Protein AF-A0A7X9BJH0-F1 (afdb_monomer_lite)

pLDDT: mean 86.71, std 14.31, range [43.88, 98.5]

Foldseek 3Di:
DVQLQLQQVLCVQPVDGDDPVQLQDDPDDDPPPDPCVVCCVPPVQCRQVSNQLSSQQVLLCSVVVHHDDSVGSPFWDFDQPDQADADPVRDGHRGQQDPSFGHALVCPVVVLVVCQVPPPQKKKKKFKWDQDDPDPPDTDPPTGRDAMKIWDWYQDPVRDIAIWIAGPNDTDGSVVVSVVRVGMHITMTIHGHDPGGGGDDDD

Sequence (203 aa):
YVKWVVDGLVYPQIASYLKIQALKKATVDTSPRSRVETLSSRETIYAALDWTRNLATAYASVQLGRDLDFFTSGTEVNHSFFSLSFDSHGKVRDSAYVKNSGYSSHILKPLLYMLALTEPERMYIAAIKDFRSDTEEGKLDIGRFRDALVFLPYFDAKREFQCPVFYAGKEISLDELIANSENDFFSLVRIKTELRFYPLKKE

Radius of gyration: 17.18 Å; chains: 1; bounding box: 46×44×52 Å

Secondary structure (DSSP, 8-state):
-HHHHHHHHHHHHHSS---GGGGG-------TT-HHHHHHHHH-TTHHHHHHHHHHHHHHHHHHTS---HHHH--B----S---EE-TTSPEES-S-BTTTBEEGGGHHHHHHHHHHHSTTEEEEEEEEE----SSS---TT-EEEEEEEE--EE-TT--EE--EEETTEEE-HHHHHHH-TT-EEEEEEEE--S---PPPP-

Structure (mmCIF, N/CA/C/O backbone):
data_AF-A0A7X9BJH0-F1
#
_entry.id   AF-A0A7X9BJH0-F1
#
loop_
_atom_site.group_PDB
_atom_site.id
_atom_site.type_symbol
_atom_site.label_atom_id
_atom_site.label_alt_id
_atom_site.label_comp_id
_atom_site.label_asym_id
_atom_site.label_entity_id
_atom_site.label_seq_id
_atom_site.pdbx_PDB_ins_code
_atom_site.Cartn_x
_atom_site.Cartn_y
_atom_site.Cartn_z
_atom_site.occupancy
_atom_site.B_iso_or_equiv
_atom_site.auth_seq_id
_atom_site.auth_comp_id
_atom_site.auth_asym_id
_atom_site.auth_atom_id
_atom_site.pdbx_PDB_model_num
ATOM 1 N N . TYR A 1 1 ? 7.251 2.757 10.137 1.00 91.81 1 TYR A N 1
ATOM 2 C CA . TYR A 1 1 ? 6.060 3.510 10.589 1.00 91.81 1 TYR A CA 1
ATOM 3 C C . TYR A 1 1 ? 4.762 3.001 9.942 1.00 91.81 1 TYR A C 1
ATOM 5 O O . TYR A 1 1 ? 3.742 3.049 10.603 1.00 91.81 1 TYR A O 1
ATOM 13 N N . VAL A 1 2 ? 4.756 2.447 8.719 1.00 95.75 2 VAL A N 1
ATOM 14 C CA . VAL A 1 2 ? 3.516 1.915 8.096 1.00 95.75 2 VAL A CA 1
ATOM 15 C C . VAL A 1 2 ? 2.756 0.898 8.965 1.00 95.75 2 VAL A C 1
ATOM 17 O O . VAL A 1 2 ? 1.534 0.939 9.025 1.00 95.75 2 VAL A O 1
ATOM 20 N N . LYS A 1 3 ? 3.463 0.059 9.739 1.00 95.88 3 LYS A N 1
ATOM 21 C CA . LYS A 1 3 ? 2.835 -0.829 10.734 1.00 95.88 3 LYS A CA 1
ATOM 22 C C . LYS A 1 3 ? 2.058 -0.058 11.799 1.00 95.88 3 LYS A C 1
ATOM 24 O O . LYS A 1 3 ? 0.979 -0.491 12.154 1.00 95.88 3 LYS A O 1
ATOM 29 N N . TRP A 1 4 ? 2.580 1.071 12.277 1.00 95.56 4 TRP A N 1
ATOM 30 C CA . TRP A 1 4 ? 1.907 1.920 13.267 1.00 95.56 4 TRP A CA 1
ATOM 31 C C . TRP A 1 4 ? 0.581 2.472 12.727 1.00 95.56 4 TRP A C 1
ATOM 33 O O . TRP A 1 4 ? -0.402 2.514 13.458 1.00 95.56 4 TRP A O 1
ATOM 43 N N . VAL A 1 5 ? 0.533 2.808 11.431 1.00 96.12 5 VAL A N 1
ATOM 44 C CA . VAL A 1 5 ? -0.711 3.206 10.754 1.00 96.12 5 VAL A CA 1
ATOM 45 C C . VAL A 1 5 ? -1.700 2.036 10.720 1.00 96.12 5 VAL A C 1
ATOM 47 O O . VAL A 1 5 ? -2.838 2.169 11.151 1.00 96.12 5 VAL A O 1
ATOM 50 N N . VAL A 1 6 ? -1.275 0.852 10.277 1.00 97.06 6 VAL A N 1
ATOM 51 C CA . VAL A 1 6 ? -2.185 -0.307 10.202 1.00 97.06 6 VAL A CA 1
ATOM 52 C C . VAL A 1 6 ? -2.643 -0.765 11.588 1.00 97.06 6 VAL A C 1
ATOM 54 O O . VAL A 1 6 ? -3.826 -1.012 11.792 1.00 97.06 6 VAL A O 1
ATOM 57 N N . ASP A 1 7 ? -1.740 -0.809 12.563 1.00 96.69 7 ASP A N 1
ATOM 58 C CA . ASP A 1 7 ? -2.048 -1.112 13.962 1.00 96.69 7 ASP A CA 1
ATOM 59 C C . ASP A 1 7 ? -3.093 -0.154 14.536 1.00 96.69 7 ASP A C 1
ATOM 61 O O . ASP A 1 7 ? -3.981 -0.593 15.261 1.00 96.69 7 ASP A O 1
ATOM 65 N N . GLY A 1 8 ? -3.029 1.135 14.186 1.00 96.25 8 GLY A N 1
ATOM 66 C CA . GLY A 1 8 ? -4.032 2.105 14.611 1.00 96.25 8 GLY A CA 1
ATOM 67 C C . GLY A 1 8 ? -5.429 1.818 14.068 1.00 96.25 8 GLY A C 1
ATOM 68 O O . GLY A 1 8 ? -6.405 2.132 14.743 1.00 96.25 8 GLY A O 1
ATOM 69 N N . LEU A 1 9 ? -5.543 1.172 12.906 1.00 96.56 9 LEU A N 1
ATOM 70 C CA . LEU A 1 9 ? -6.823 0.722 12.348 1.00 96.56 9 LEU A CA 1
ATOM 71 C C . LEU A 1 9 ? -7.257 -0.650 12.891 1.00 96.56 9 LEU A C 1
ATOM 73 O O . LEU A 1 9 ? -8.451 -0.931 12.973 1.00 96.56 9 LEU A O 1
ATOM 77 N N . VAL A 1 10 ? -6.305 -1.512 13.257 1.00 96.56 10 VAL A N 1
ATOM 78 C CA . VAL A 1 10 ? -6.559 -2.869 13.774 1.00 96.56 10 VAL A CA 1
ATOM 79 C C . VAL A 1 10 ? -6.959 -2.852 15.249 1.00 96.56 10 VAL A C 1
ATOM 81 O O . VAL A 1 10 ? -7.910 -3.528 15.640 1.00 96.56 10 VAL A O 1
ATOM 84 N N . TYR A 1 11 ? -6.272 -2.066 16.077 1.00 96.38 11 TYR A N 1
ATOM 85 C CA . TYR A 1 11 ? -6.497 -2.037 17.522 1.00 96.38 11 TYR A CA 1
ATOM 86 C C . TYR A 1 11 ? -7.957 -1.753 17.924 1.00 96.38 11 TYR A C 1
ATOM 88 O O . TYR A 1 11 ? -8.476 -2.480 18.771 1.00 96.38 11 TYR A O 1
ATOM 96 N N . PRO A 1 12 ? -8.680 -0.791 17.311 1.00 94.75 12 PRO A N 1
ATOM 97 C CA . PRO A 1 12 ? -10.095 -0.565 17.608 1.00 94.75 12 PRO A CA 1
ATOM 98 C C . PRO A 1 12 ? -11.010 -1.771 17.342 1.00 94.75 12 PRO A C 1
ATOM 100 O O . PRO A 1 12 ? -12.126 -1.792 17.855 1.00 94.75 12 PRO A O 1
ATOM 103 N N . GLN A 1 13 ? -10.576 -2.732 16.520 1.00 93.38 13 GLN A N 1
ATOM 104 C CA . GLN A 1 13 ? -11.374 -3.892 16.117 1.00 93.38 13 GLN A CA 1
ATOM 105 C C . GLN A 1 13 ? -11.139 -5.099 17.029 1.00 93.38 13 GLN A C 1
ATOM 107 O O . GLN A 1 13 ? -12.085 -5.810 17.353 1.00 93.38 13 GLN A O 1
ATOM 112 N N . ILE A 1 14 ? -9.889 -5.328 17.453 1.00 94.56 14 ILE A N 1
ATOM 113 C CA . ILE A 1 14 ? -9.501 -6.552 18.181 1.00 94.56 14 ILE A CA 1
ATOM 114 C C . ILE A 1 14 ? -8.760 -6.305 19.503 1.00 94.56 14 ILE A C 1
ATOM 116 O O . ILE A 1 14 ? -8.293 -7.258 20.120 1.00 94.56 14 ILE A O 1
ATOM 120 N N . ALA A 1 15 ? -8.610 -5.045 19.929 1.00 94.19 15 ALA A N 1
ATOM 121 C CA . ALA A 1 15 ? -7.887 -4.641 21.143 1.00 94.19 15 ALA A CA 1
ATOM 122 C C . ALA A 1 15 ? -6.455 -5.210 21.242 1.00 94.19 15 ALA A C 1
ATOM 124 O O . ALA A 1 15 ? -5.942 -5.497 22.323 1.00 94.19 15 ALA A O 1
ATOM 125 N N . SER A 1 16 ? -5.805 -5.401 20.094 1.00 93.50 16 SER A N 1
ATOM 126 C CA . SER A 1 16 ? -4.461 -5.962 19.981 1.00 93.50 16 SER A CA 1
ATOM 127 C C . SER A 1 16 ? -3.749 -5.407 18.750 1.00 93.50 16 SER A C 1
ATOM 129 O O . SER A 1 16 ? -4.375 -4.820 17.867 1.00 93.50 16 SER A O 1
ATOM 131 N N . TYR A 1 17 ? -2.434 -5.596 18.692 1.00 94.56 17 TYR A N 1
ATOM 132 C CA . TYR A 1 17 ? -1.581 -5.140 17.596 1.00 94.56 17 TYR A CA 1
ATOM 133 C C . TYR A 1 17 ? -1.059 -6.318 16.779 1.00 94.56 17 TYR A C 1
ATOM 135 O O . TYR A 1 17 ? -0.912 -7.437 17.279 1.00 94.56 17 TYR A O 1
ATOM 143 N N . LEU A 1 18 ? -0.701 -6.061 15.523 1.00 94.44 18 LEU A N 1
ATOM 144 C CA . LEU A 1 18 ? -0.171 -7.099 14.648 1.00 94.44 18 LEU A CA 1
ATOM 145 C C . LEU A 1 18 ? 1.195 -7.591 15.146 1.00 94.44 18 LEU A C 1
ATOM 147 O O . LEU A 1 18 ? 2.089 -6.801 15.473 1.00 94.44 18 LEU A O 1
ATOM 151 N N . LYS A 1 19 ? 1.387 -8.914 15.167 1.00 93.25 19 LYS A N 1
ATOM 152 C CA . LYS A 1 19 ? 2.655 -9.539 15.566 1.00 93.25 19 LYS A CA 1
ATOM 153 C C . LYS A 1 19 ? 3.704 -9.346 14.472 1.00 93.25 19 LYS A C 1
ATOM 155 O O . LYS A 1 19 ? 3.512 -9.790 13.346 1.00 93.25 19 LYS A O 1
ATOM 160 N N . ILE A 1 20 ? 4.856 -8.766 14.822 1.00 92.50 20 ILE A N 1
ATOM 161 C CA . ILE A 1 20 ? 5.943 -8.475 13.866 1.00 92.50 20 ILE A CA 1
ATOM 162 C C . ILE A 1 20 ? 6.401 -9.729 13.112 1.00 92.50 20 ILE A C 1
ATOM 164 O O . ILE A 1 20 ? 6.644 -9.654 11.913 1.00 92.50 20 ILE A O 1
ATOM 168 N N . GLN A 1 21 ? 6.501 -10.878 13.787 1.00 90.12 21 GLN A N 1
ATOM 169 C CA . GLN A 1 21 ? 7.000 -12.099 13.146 1.00 90.12 21 GLN A CA 1
ATOM 170 C C . GLN A 1 21 ? 6.078 -12.609 12.035 1.00 90.12 21 GLN A C 1
ATOM 172 O O . GLN A 1 21 ? 6.569 -13.092 11.022 1.00 90.12 21 GLN A O 1
ATOM 1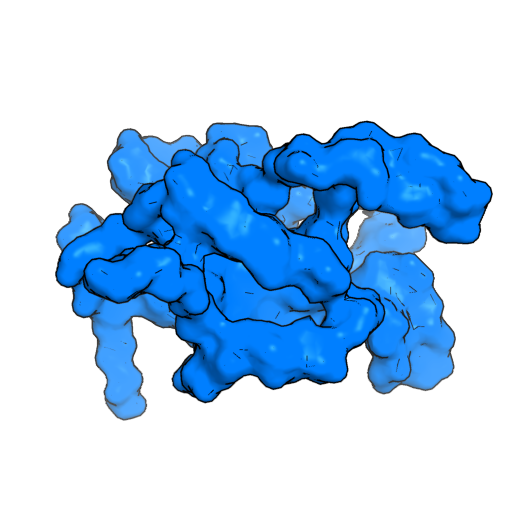77 N N . ALA A 1 22 ? 4.761 -12.431 12.174 1.00 88.06 22 ALA A N 1
ATOM 178 C CA . ALA A 1 22 ? 3.811 -12.808 11.129 1.00 88.06 22 ALA A CA 1
ATOM 179 C C . ALA A 1 22 ? 3.957 -11.937 9.866 1.00 88.06 22 ALA A C 1
ATOM 181 O O . ALA A 1 22 ? 3.662 -12.389 8.766 1.00 88.06 22 ALA A O 1
ATOM 182 N N . LEU A 1 23 ? 4.458 -10.704 10.010 1.00 92.06 23 LEU A N 1
ATOM 183 C CA . LEU A 1 23 ? 4.607 -9.743 8.913 1.00 92.06 23 LEU A CA 1
ATOM 184 C C . LEU A 1 23 ? 5.872 -9.950 8.067 1.00 92.06 23 LEU A C 1
ATOM 186 O O . LEU A 1 23 ? 6.030 -9.292 7.041 1.00 92.06 23 LEU A O 1
ATOM 190 N N . LYS A 1 24 ? 6.775 -10.845 8.482 1.00 90.56 24 LYS A N 1
ATOM 191 C CA . LYS A 1 24 ? 8.035 -11.146 7.779 1.00 90.56 24 LYS A CA 1
ATOM 192 C C . LYS A 1 24 ? 7.933 -12.335 6.815 1.00 90.56 24 LYS A C 1
ATOM 194 O O . LYS A 1 24 ? 8.951 -12.778 6.293 1.00 90.56 24 LYS A O 1
ATOM 199 N N . LYS A 1 25 ? 6.734 -12.890 6.612 1.00 90.69 25 LYS A N 1
ATOM 200 C CA . LYS A 1 25 ? 6.516 -14.031 5.715 1.00 90.69 25 LYS A CA 1
ATOM 201 C C . LYS A 1 25 ? 6.799 -13.621 4.264 1.00 90.69 25 LYS A C 1
ATOM 203 O O . LYS A 1 25 ? 6.302 -12.592 3.819 1.00 90.69 25 LYS A O 1
ATOM 208 N N . ALA A 1 26 ? 7.553 -14.430 3.527 1.00 90.75 26 ALA A N 1
ATOM 209 C CA . ALA A 1 26 ? 7.797 -14.179 2.110 1.00 90.75 26 ALA A CA 1
ATOM 210 C C . ALA A 1 26 ? 6.493 -14.267 1.296 1.00 90.75 26 ALA A C 1
ATOM 212 O O . ALA A 1 26 ? 5.675 -15.163 1.511 1.00 90.75 26 ALA A O 1
ATOM 213 N N . THR A 1 27 ? 6.317 -13.342 0.354 1.00 90.44 27 THR A N 1
ATOM 214 C CA . THR A 1 27 ? 5.138 -13.235 -0.529 1.00 90.44 27 THR A CA 1
ATOM 215 C C . THR A 1 27 ? 5.497 -13.339 -2.011 1.00 90.44 27 THR A C 1
ATOM 217 O O . THR A 1 27 ? 4.638 -13.222 -2.886 1.00 90.44 27 THR A O 1
ATOM 220 N N . VAL A 1 28 ? 6.779 -13.540 -2.307 1.00 86.38 28 VAL A N 1
ATOM 221 C CA . VAL A 1 28 ? 7.290 -13.773 -3.653 1.00 86.38 28 VAL A CA 1
ATOM 222 C C . VAL A 1 28 ? 7.699 -15.231 -3.752 1.00 86.38 28 VAL A C 1
ATOM 224 O O . VAL A 1 28 ? 8.565 -15.686 -3.011 1.00 86.38 28 VAL A O 1
ATOM 227 N N . ASP A 1 29 ? 7.080 -15.948 -4.684 1.00 76.31 29 ASP A N 1
ATOM 228 C CA . ASP A 1 29 ? 7.556 -17.267 -5.080 1.00 76.31 29 ASP A CA 1
ATOM 229 C C . ASP A 1 29 ? 8.749 -17.092 -6.029 1.00 76.31 29 ASP A C 1
ATOM 231 O O . ASP A 1 29 ? 8.620 -16.512 -7.114 1.00 76.31 29 ASP A O 1
ATOM 235 N N . THR A 1 30 ? 9.930 -17.514 -5.584 1.00 68.69 30 THR A N 1
ATOM 236 C CA . THR A 1 30 ? 11.160 -17.497 -6.378 1.00 68.69 30 THR A CA 1
ATOM 237 C C . THR A 1 30 ? 11.489 -18.912 -6.805 1.00 68.69 30 THR A C 1
ATOM 239 O O . THR A 1 30 ? 11.576 -19.800 -5.960 1.00 68.69 30 THR A O 1
ATOM 242 N N . SER A 1 31 ? 11.751 -19.121 -8.096 1.00 68.31 31 SER A N 1
ATOM 243 C CA . SER A 1 31 ? 12.164 -20.436 -8.583 1.00 68.31 31 SER A CA 1
ATOM 244 C C . SER A 1 31 ? 13.383 -20.949 -7.801 1.00 68.31 31 SER A C 1
ATOM 246 O O . SER A 1 31 ? 14.371 -20.203 -7.693 1.00 68.31 31 SER A O 1
ATOM 248 N N . PRO A 1 32 ? 13.351 -22.205 -7.311 1.00 59.12 32 PRO A N 1
ATOM 249 C CA . PRO A 1 32 ? 14.469 -22.800 -6.594 1.00 59.12 32 PRO A CA 1
ATOM 250 C C . PRO A 1 32 ? 15.751 -22.755 -7.434 1.00 59.12 32 PRO A C 1
ATOM 252 O O . PRO A 1 32 ? 15.737 -23.084 -8.621 1.00 59.12 32 PRO A O 1
ATOM 255 N N . ARG A 1 33 ? 16.869 -22.387 -6.807 1.00 60.44 33 ARG A N 1
ATOM 256 C CA . ARG A 1 33 ? 18.220 -22.214 -7.371 1.00 60.44 33 ARG A CA 1
ATOM 257 C C . ARG A 1 33 ? 18.380 -21.053 -8.353 1.00 60.44 33 ARG A C 1
ATOM 259 O O . ARG A 1 33 ? 19.370 -21.000 -9.082 1.00 60.44 33 ARG A O 1
ATOM 266 N N . SER A 1 34 ? 17.441 -20.112 -8.392 1.00 62.56 34 SER A N 1
ATOM 267 C CA . SER A 1 34 ? 17.608 -18.902 -9.201 1.00 62.56 34 SER A CA 1
ATOM 268 C C . SER A 1 34 ? 18.622 -17.935 -8.572 1.00 62.56 34 SER A C 1
ATOM 270 O O . SER A 1 34 ? 18.775 -17.859 -7.350 1.00 62.56 34 SER A O 1
ATOM 272 N N . ARG A 1 35 ? 19.294 -17.127 -9.409 1.00 59.97 35 ARG A N 1
ATOM 273 C CA . ARG A 1 35 ? 20.146 -16.014 -8.939 1.00 59.97 35 ARG A CA 1
ATOM 274 C C . ARG A 1 35 ? 19.359 -15.065 -8.023 1.00 59.97 35 ARG A C 1
ATOM 276 O O . ARG A 1 35 ? 19.908 -14.553 -7.055 1.00 59.97 35 ARG A O 1
ATOM 283 N N . VAL A 1 36 ? 18.065 -14.897 -8.306 1.00 62.97 36 VAL A N 1
ATOM 284 C CA . VAL A 1 36 ? 17.127 -14.094 -7.513 1.00 62.97 36 VAL A CA 1
ATOM 285 C C . VAL A 1 36 ? 16.946 -14.663 -6.106 1.00 62.97 36 VAL A C 1
ATOM 287 O O . VAL A 1 36 ? 17.051 -13.894 -5.165 1.00 62.97 36 VAL 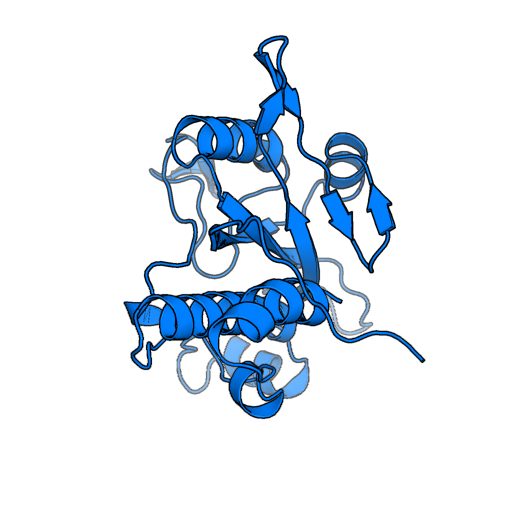A O 1
ATOM 290 N N . GLU A 1 37 ? 16.752 -15.975 -5.936 1.00 67.25 37 GLU A N 1
ATOM 291 C CA . GLU A 1 37 ? 16.615 -16.611 -4.610 1.00 67.25 37 GLU A CA 1
ATOM 292 C C . GLU A 1 37 ? 17.890 -16.461 -3.756 1.00 67.25 37 GLU A C 1
ATOM 294 O O . GLU A 1 37 ? 17.852 -16.164 -2.556 1.00 67.25 37 GLU A O 1
ATOM 299 N N . THR A 1 38 ? 19.054 -16.634 -4.388 1.00 61.09 38 THR A N 1
ATOM 300 C CA . THR A 1 38 ? 20.350 -16.505 -3.700 1.00 61.09 38 THR A CA 1
ATOM 301 C C . THR A 1 38 ? 20.603 -15.066 -3.242 1.00 61.09 38 THR A C 1
ATOM 303 O O . THR A 1 38 ? 21.130 -14.847 -2.154 1.00 61.09 38 THR A O 1
ATOM 306 N N . LEU A 1 39 ? 20.203 -14.077 -4.044 1.00 60.12 39 LEU A N 1
ATOM 307 C CA . LEU A 1 39 ? 20.317 -12.662 -3.686 1.00 60.12 39 LEU A CA 1
ATOM 308 C C . LEU A 1 39 ? 19.230 -12.232 -2.693 1.00 60.12 39 LEU A C 1
ATOM 310 O O . LEU A 1 39 ? 19.526 -11.530 -1.731 1.00 60.12 39 LEU A O 1
ATOM 314 N N . SER A 1 40 ? 17.988 -12.699 -2.845 1.00 61.12 40 SER A N 1
ATOM 315 C CA . SER A 1 40 ? 16.884 -12.340 -1.949 1.00 61.12 40 SER A CA 1
ATOM 316 C C . SER A 1 40 ? 17.107 -12.818 -0.521 1.00 61.12 40 SER A C 1
ATOM 318 O O . SER A 1 40 ? 16.770 -12.100 0.420 1.00 61.12 40 SER A O 1
ATOM 320 N N . SER A 1 41 ? 17.707 -14.000 -0.361 1.00 62.88 41 SER A N 1
ATOM 321 C CA . SER A 1 41 ? 18.067 -14.565 0.944 1.00 62.88 41 SER A CA 1
ATOM 322 C C . SER A 1 41 ? 19.222 -13.828 1.631 1.00 62.88 41 SER A C 1
ATOM 324 O O . SER A 1 41 ? 19.279 -13.818 2.858 1.00 62.88 41 SER A O 1
ATOM 326 N N . ARG A 1 42 ? 20.117 -13.181 0.871 1.00 57.69 42 ARG A N 1
ATOM 327 C CA . ARG A 1 42 ? 21.284 -12.455 1.404 1.00 57.69 42 ARG A CA 1
ATOM 328 C C . ARG A 1 42 ? 21.022 -10.970 1.636 1.00 57.69 42 ARG A C 1
ATOM 330 O O . ARG A 1 42 ? 21.452 -10.428 2.646 1.00 57.69 42 ARG A O 1
ATOM 337 N N . GLU A 1 43 ? 20.306 -10.323 0.723 1.00 60.78 43 GLU A N 1
ATOM 338 C CA . GLU A 1 43 ? 20.207 -8.858 0.657 1.00 60.78 43 GLU A CA 1
ATOM 339 C C . GLU A 1 43 ? 18.818 -8.319 1.010 1.00 60.78 43 GLU A C 1
ATOM 341 O O . GLU A 1 43 ? 18.573 -7.113 0.950 1.00 60.78 43 GLU A O 1
ATOM 346 N N . THR A 1 44 ? 17.887 -9.185 1.424 1.00 74.88 44 THR A N 1
ATOM 347 C CA . THR A 1 44 ? 16.523 -8.798 1.834 1.00 74.88 44 THR A CA 1
ATOM 348 C C . THR A 1 44 ? 15.785 -7.979 0.766 1.00 74.88 44 THR A C 1
ATOM 350 O O . THR A 1 44 ? 15.042 -7.047 1.076 1.00 74.88 44 THR A O 1
ATOM 353 N N . ILE A 1 45 ? 15.977 -8.328 -0.512 1.00 84.44 45 ILE A N 1
ATOM 354 C CA . ILE A 1 45 ? 15.531 -7.514 -1.658 1.00 84.44 45 ILE A CA 1
ATOM 355 C C . ILE A 1 45 ? 14.013 -7.276 -1.701 1.00 84.44 45 ILE A C 1
ATOM 357 O O . ILE A 1 45 ? 13.567 -6.287 -2.275 1.00 84.44 45 ILE A O 1
ATOM 361 N N . TYR A 1 46 ? 13.227 -8.164 -1.080 1.00 89.38 46 TYR A N 1
ATOM 362 C CA . TYR A 1 46 ? 11.764 -8.097 -1.013 1.00 89.38 46 TYR A CA 1
ATOM 363 C C . TYR A 1 46 ? 11.224 -7.659 0.351 1.00 89.38 46 TYR A C 1
ATOM 365 O O . TYR A 1 46 ? 10.011 -7.626 0.527 1.00 89.38 46 TYR A O 1
ATOM 373 N N . ALA A 1 47 ? 12.068 -7.277 1.315 1.00 90.31 47 ALA A N 1
ATOM 374 C CA . ALA A 1 47 ? 11.613 -7.044 2.687 1.00 90.31 47 ALA A CA 1
ATOM 375 C C . ALA A 1 47 ? 10.488 -6.003 2.792 1.00 90.31 47 ALA A C 1
ATOM 377 O O . ALA A 1 47 ? 9.484 -6.265 3.451 1.00 90.31 47 ALA A O 1
ATOM 378 N N . ALA A 1 48 ? 10.604 -4.850 2.121 1.00 93.88 48 ALA A N 1
ATOM 379 C CA . ALA A 1 48 ? 9.530 -3.854 2.137 1.00 93.88 48 ALA A CA 1
ATOM 380 C C . ALA A 1 48 ? 8.285 -4.312 1.345 1.00 93.88 48 ALA A C 1
ATOM 382 O O . ALA A 1 48 ? 7.160 -3.982 1.724 1.00 93.88 48 ALA A O 1
ATOM 383 N N . LEU A 1 49 ? 8.452 -5.126 0.296 1.00 95.31 49 LEU A N 1
ATOM 384 C CA . LEU A 1 49 ? 7.330 -5.705 -0.449 1.00 95.31 49 LEU A CA 1
ATOM 385 C C . LEU A 1 49 ? 6.530 -6.685 0.418 1.00 95.31 49 LEU A C 1
ATOM 387 O O . LEU A 1 49 ? 5.321 -6.528 0.574 1.00 95.31 49 LEU A O 1
ATOM 391 N N . ASP A 1 50 ? 7.213 -7.653 1.027 1.00 95.12 50 ASP A N 1
ATOM 392 C CA . ASP A 1 50 ? 6.609 -8.643 1.919 1.00 95.12 50 ASP A CA 1
ATOM 393 C C . ASP A 1 50 ? 5.931 -7.961 3.108 1.00 95.12 50 ASP A C 1
ATOM 395 O O . ASP A 1 50 ? 4.797 -8.278 3.466 1.00 95.12 50 ASP A O 1
ATOM 399 N N . TRP A 1 51 ? 6.592 -6.951 3.677 1.00 96.06 51 TRP A N 1
ATOM 400 C CA . TRP A 1 51 ? 6.066 -6.180 4.795 1.00 96.06 51 TRP A CA 1
ATOM 401 C C . TRP A 1 51 ? 4.738 -5.490 4.471 1.00 96.06 51 TRP A C 1
ATOM 403 O O . TRP A 1 51 ? 3.784 -5.599 5.242 1.00 96.06 51 TRP A O 1
ATOM 413 N N . THR A 1 52 ? 4.644 -4.794 3.333 1.00 97.56 52 THR A N 1
ATOM 414 C CA . THR A 1 52 ? 3.409 -4.087 2.950 1.00 97.56 52 THR A CA 1
ATOM 415 C C . THR A 1 52 ? 2.279 -5.063 2.617 1.00 97.56 52 THR A C 1
ATOM 417 O O . THR A 1 52 ? 1.162 -4.897 3.112 1.00 97.56 52 THR A O 1
ATOM 420 N N . ARG A 1 53 ? 2.574 -6.137 1.877 1.00 97.38 53 ARG A N 1
ATOM 421 C CA . ARG A 1 53 ? 1.616 -7.199 1.531 1.00 97.38 53 ARG A CA 1
ATOM 422 C C . ARG A 1 53 ? 1.053 -7.924 2.746 1.00 97.38 53 ARG A C 1
ATOM 424 O O . ARG A 1 53 ? -0.164 -8.103 2.844 1.00 97.38 53 ARG A O 1
ATOM 431 N N . ASN A 1 54 ? 1.908 -8.289 3.697 1.00 97.31 54 ASN A N 1
ATOM 432 C CA . ASN A 1 54 ? 1.466 -8.946 4.922 1.00 97.31 54 ASN A CA 1
ATOM 433 C C . ASN A 1 54 ? 0.673 -8.004 5.829 1.00 97.31 54 ASN A C 1
ATOM 435 O O . ASN A 1 54 ? -0.285 -8.445 6.456 1.00 97.31 54 ASN A O 1
ATOM 439 N N . LEU A 1 55 ? 1.017 -6.712 5.883 1.00 97.81 55 LEU A N 1
ATOM 440 C CA . LEU A 1 55 ? 0.244 -5.724 6.639 1.00 97.81 55 LEU A CA 1
ATOM 441 C C . LEU A 1 55 ? -1.189 -5.592 6.113 1.00 97.81 55 LEU A C 1
ATOM 443 O O . LEU A 1 55 ? -2.135 -5.672 6.897 1.00 97.81 55 LEU A O 1
ATOM 447 N N . ALA A 1 56 ? -1.357 -5.429 4.799 1.00 98.06 56 ALA A N 1
ATOM 448 C CA . ALA A 1 56 ? -2.687 -5.331 4.202 1.00 98.06 56 ALA A CA 1
ATOM 449 C C . ALA A 1 56 ? -3.472 -6.642 4.337 1.00 98.06 56 ALA A C 1
ATOM 451 O O . ALA A 1 56 ? -4.656 -6.618 4.667 1.00 98.06 56 ALA A O 1
ATOM 452 N N . THR A 1 57 ? -2.807 -7.787 4.158 1.00 97.62 57 THR A N 1
ATOM 453 C CA . THR A 1 57 ? -3.427 -9.108 4.342 1.00 97.62 57 THR A CA 1
ATOM 454 C C . THR A 1 57 ? -3.889 -9.313 5.780 1.00 97.62 57 THR A C 1
ATOM 456 O O . THR A 1 57 ? -5.022 -9.720 5.996 1.00 97.62 57 THR A O 1
ATOM 459 N N . ALA A 1 58 ? -3.062 -8.973 6.771 1.00 97.19 58 ALA A N 1
ATOM 460 C CA . ALA A 1 58 ? -3.429 -9.092 8.177 1.00 97.19 58 ALA A CA 1
ATOM 461 C C . ALA A 1 58 ? -4.605 -8.175 8.544 1.00 97.19 58 ALA A C 1
ATOM 463 O O . ALA A 1 58 ? -5.510 -8.597 9.259 1.00 97.19 58 ALA A O 1
ATOM 464 N N . TYR A 1 59 ? -4.633 -6.946 8.018 1.00 97.31 59 TYR A N 1
ATOM 465 C CA . TYR A 1 59 ? -5.785 -6.060 8.172 1.00 97.31 59 TYR A CA 1
ATOM 466 C C . TYR A 1 59 ? -7.058 -6.662 7.553 1.00 97.31 59 TYR A C 1
ATOM 468 O O . TYR A 1 59 ? -8.111 -6.668 8.189 1.00 97.31 59 TYR A O 1
ATOM 476 N N . ALA A 1 60 ? -6.964 -7.216 6.341 1.00 96.88 60 ALA A N 1
ATOM 477 C CA . ALA A 1 60 ? -8.086 -7.881 5.685 1.00 96.88 60 ALA A CA 1
ATOM 478 C C . ALA A 1 60 ? -8.575 -9.110 6.471 1.00 96.88 60 ALA A C 1
ATOM 480 O O . ALA A 1 60 ? -9.781 -9.322 6.577 1.00 96.88 60 ALA A O 1
ATOM 481 N N . SER A 1 61 ? -7.662 -9.884 7.069 1.00 96.50 61 SER A N 1
ATOM 482 C CA . SER A 1 61 ? -8.009 -11.013 7.938 1.00 96.50 61 SER A CA 1
ATOM 483 C C . SER A 1 61 ? -8.844 -10.571 9.140 1.00 96.50 61 SER A C 1
ATOM 485 O O . SER A 1 61 ? -9.849 -11.201 9.464 1.00 96.50 61 SER A O 1
ATOM 487 N N . VAL A 1 62 ? -8.463 -9.453 9.769 1.00 95.81 62 VAL A N 1
ATOM 488 C CA . VAL A 1 62 ? -9.205 -8.870 10.897 1.00 95.81 62 VAL A CA 1
ATOM 489 C C . VAL A 1 62 ? -10.599 -8.420 10.461 1.00 95.81 62 VAL A C 1
ATOM 491 O O . VAL A 1 62 ? -11.578 -8.787 11.102 1.00 95.81 62 VAL A O 1
ATOM 494 N N . GLN A 1 63 ? -10.701 -7.706 9.337 1.00 94.06 63 GLN A N 1
ATOM 495 C CA . GLN A 1 63 ? -11.979 -7.234 8.791 1.00 94.06 63 GLN A CA 1
ATOM 496 C C . GLN A 1 63 ? -12.941 -8.377 8.435 1.00 94.06 63 GLN A C 1
ATOM 498 O O . GLN A 1 63 ? -14.150 -8.254 8.610 1.00 94.06 63 GLN A O 1
ATOM 503 N N . LEU A 1 64 ? -12.415 -9.499 7.936 1.00 94.31 64 LEU A N 1
ATOM 504 C CA . LEU A 1 64 ? -13.218 -10.667 7.566 1.00 94.31 64 LEU A CA 1
ATOM 505 C C . LEU A 1 64 ? -13.426 -11.665 8.714 1.00 94.31 64 LEU A C 1
ATOM 507 O O . LEU A 1 64 ? -14.176 -12.624 8.541 1.00 94.31 64 LEU A O 1
ATOM 511 N N . GLY A 1 65 ? -12.747 -11.489 9.850 1.00 94.56 65 GLY A N 1
ATOM 512 C CA . GLY A 1 65 ? -12.777 -12.436 10.966 1.00 94.56 65 GLY A CA 1
ATOM 513 C C . GLY A 1 65 ? -12.202 -13.820 10.632 1.00 94.56 65 GLY A C 1
ATOM 514 O O . GLY A 1 65 ? -12.617 -14.809 11.233 1.00 94.56 65 GLY A O 1
ATOM 515 N N . ARG A 1 66 ? -11.281 -13.919 9.662 1.00 94.06 66 ARG A N 1
ATOM 516 C CA . ARG A 1 66 ? -10.626 -15.181 9.270 1.00 94.06 66 ARG A CA 1
ATOM 517 C C . ARG A 1 66 ? -9.205 -14.952 8.779 1.00 94.06 66 ARG A C 1
ATOM 519 O O . ARG A 1 66 ? -8.928 -13.923 8.174 1.00 94.06 66 ARG A O 1
ATOM 526 N N . ASP A 1 67 ? -8.341 -15.946 8.939 1.00 92.06 67 ASP A N 1
ATOM 527 C CA . ASP A 1 67 ? -6.969 -15.868 8.441 1.00 92.06 67 ASP A CA 1
ATOM 528 C C . ASP A 1 67 ? -6.918 -15.988 6.912 1.00 92.06 67 ASP A C 1
ATOM 530 O O . ASP A 1 67 ? -7.414 -16.949 6.321 1.00 92.06 67 ASP A O 1
ATOM 534 N N . LEU A 1 68 ? -6.301 -14.996 6.272 1.00 93.25 68 LEU A N 1
ATOM 535 C CA . LEU A 1 68 ? -6.011 -14.976 4.845 1.00 93.25 68 LEU A CA 1
ATOM 536 C C . LEU A 1 68 ? -4.517 -15.158 4.584 1.00 93.25 68 LEU A C 1
ATOM 538 O O . LEU A 1 68 ? -3.668 -14.666 5.328 1.00 93.25 68 LEU A O 1
ATOM 542 N N . ASP A 1 69 ? -4.207 -15.793 3.457 1.00 90.38 69 ASP A N 1
ATOM 543 C CA . ASP A 1 69 ? -2.885 -15.715 2.845 1.00 90.38 69 ASP A CA 1
ATOM 544 C C . ASP A 1 69 ? -2.843 -14.579 1.812 1.00 90.38 69 ASP A C 1
ATOM 546 O O . ASP A 1 69 ? -3.870 -14.263 1.199 1.00 90.38 69 ASP A O 1
ATOM 550 N N . PHE A 1 70 ? -1.664 -13.989 1.586 1.00 91.12 70 PHE A N 1
ATOM 551 C CA . PHE A 1 70 ? -1.482 -12.902 0.624 1.00 91.12 70 PHE A CA 1
ATOM 552 C C . PHE A 1 70 ? -2.058 -13.242 -0.757 1.00 91.12 70 PHE A C 1
ATOM 554 O O . PHE A 1 70 ? -2.794 -12.434 -1.321 1.00 91.12 70 PHE A O 1
ATOM 561 N N . PHE A 1 71 ? -1.814 -14.452 -1.267 1.00 89.69 71 PHE A N 1
ATOM 562 C CA . PHE A 1 71 ? -2.285 -14.852 -2.596 1.00 89.69 71 PHE A CA 1
ATOM 563 C C . PHE A 1 71 ? -3.816 -14.937 -2.700 1.00 89.69 71 PHE A C 1
ATOM 565 O O . PHE A 1 71 ? -4.368 -14.911 -3.797 1.00 89.69 71 PHE A O 1
ATOM 572 N N . THR A 1 72 ? -4.509 -15.007 -1.561 1.00 90.50 72 THR A N 1
ATOM 573 C CA . THR A 1 72 ? -5.976 -15.104 -1.469 1.00 90.50 72 THR A CA 1
ATOM 574 C C . THR A 1 72 ? -6.642 -13.835 -0.941 1.00 90.50 72 THR A C 1
ATOM 576 O O . THR A 1 72 ? -7.866 -13.733 -0.962 1.00 90.50 72 THR A O 1
ATOM 579 N N . SER A 1 73 ? -5.862 -12.862 -0.458 1.00 92.31 73 SER A N 1
ATOM 580 C CA . SER A 1 73 ? -6.398 -11.697 0.252 1.00 92.31 73 SER A CA 1
ATOM 581 C C . SER A 1 73 ? -7.044 -10.670 -0.671 1.00 92.31 73 SER A C 1
ATOM 583 O O . SER A 1 73 ? -7.851 -9.862 -0.217 1.00 92.31 73 SER A O 1
ATOM 585 N N . GLY A 1 74 ? -6.681 -10.671 -1.958 1.00 93.50 74 GLY A N 1
ATOM 586 C CA . GLY A 1 74 ? -7.170 -9.687 -2.923 1.00 93.50 74 GLY A CA 1
ATOM 587 C C . GLY A 1 74 ? -6.784 -8.253 -2.546 1.00 93.50 74 GLY A C 1
ATOM 588 O O . GLY A 1 74 ? -7.494 -7.315 -2.895 1.00 93.50 74 GLY A O 1
ATOM 589 N N . THR A 1 75 ? -5.689 -8.066 -1.802 1.00 96.38 75 THR A N 1
ATOM 590 C CA . THR A 1 75 ? -5.231 -6.745 -1.329 1.00 96.38 75 THR A CA 1
ATOM 591 C C . THR A 1 75 ? -4.270 -6.051 -2.292 1.00 96.38 75 THR A C 1
ATOM 593 O O . THR A 1 75 ? -4.102 -4.840 -2.210 1.00 96.38 75 THR A O 1
ATOM 596 N N . GLU A 1 76 ? -3.662 -6.770 -3.236 1.00 96.56 76 GLU A N 1
ATOM 597 C CA . GLU A 1 76 ? -2.727 -6.187 -4.204 1.00 96.56 76 GLU A CA 1
ATOM 598 C C . GLU A 1 76 ? -3.442 -5.369 -5.285 1.00 96.56 76 GLU A C 1
ATOM 600 O O . GLU A 1 76 ? -4.440 -5.806 -5.866 1.00 96.56 76 GLU A O 1
ATOM 605 N N . VAL A 1 77 ? -2.917 -4.178 -5.577 1.00 96.50 77 VAL A N 1
ATOM 606 C CA . VAL A 1 77 ? -3.410 -3.327 -6.660 1.00 96.50 77 VAL A CA 1
ATOM 607 C C . VAL A 1 77 ? -2.765 -3.734 -7.976 1.00 96.50 77 VAL A C 1
ATOM 609 O O . VAL A 1 77 ? -1.596 -3.460 -8.223 1.00 96.50 77 VAL A O 1
ATOM 612 N N . ASN A 1 78 ? -3.553 -4.336 -8.859 1.00 93.81 78 ASN A N 1
ATOM 613 C CA . ASN A 1 78 ? -3.126 -4.875 -10.155 1.00 93.81 78 ASN A CA 1
ATOM 614 C C . ASN A 1 78 ? -4.077 -4.471 -11.305 1.00 93.81 78 ASN A C 1
ATOM 616 O O . ASN A 1 78 ? -4.184 -5.172 -12.311 1.00 93.81 78 ASN A O 1
ATOM 620 N N . HIS A 1 79 ? -4.782 -3.343 -11.151 1.00 89.81 79 HIS A N 1
ATOM 621 C CA . HIS A 1 79 ? -5.668 -2.795 -12.176 1.00 89.81 79 HIS A CA 1
ATOM 622 C C . HIS A 1 79 ? -4.921 -2.423 -13.452 1.00 89.81 79 HIS A C 1
ATOM 624 O O . HIS A 1 79 ? -3.853 -1.815 -13.429 1.00 89.81 79 HIS A O 1
ATOM 630 N N . SER A 1 80 ? -5.557 -2.703 -14.585 1.00 84.06 80 SER A N 1
ATOM 631 C CA . SER A 1 80 ? -5.072 -2.312 -15.911 1.00 84.06 80 SER A CA 1
ATOM 632 C C . SER A 1 80 ? -5.879 -1.127 -16.444 1.00 84.06 80 SER A C 1
ATOM 634 O O . SER A 1 80 ? -6.472 -1.207 -17.512 1.00 84.06 80 SER A O 1
ATOM 636 N N . PHE A 1 81 ? -5.934 -0.024 -15.684 1.00 83.69 81 PHE A N 1
ATOM 637 C CA . PHE A 1 81 ? -6.619 1.203 -16.130 1.00 8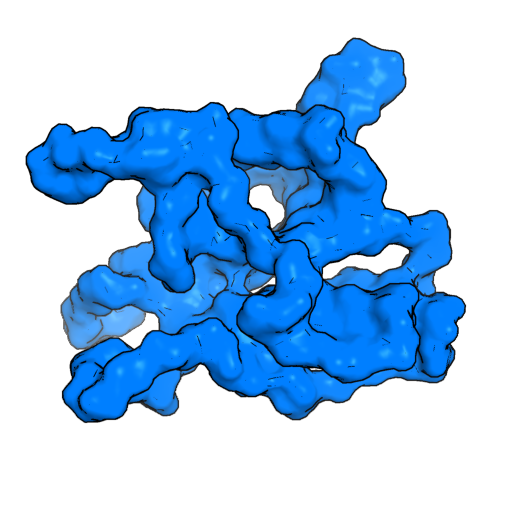3.69 81 PHE A CA 1
ATOM 638 C C . PHE A 1 81 ? -5.974 1.818 -17.380 1.00 83.69 81 PHE A C 1
ATOM 640 O O . PHE A 1 81 ? -6.627 2.553 -18.115 1.00 83.69 81 PHE A O 1
ATOM 647 N N . PHE A 1 82 ? -4.698 1.508 -17.618 1.00 79.50 82 PHE A N 1
ATOM 648 C CA . PHE A 1 82 ? -3.912 2.013 -18.734 1.00 79.50 82 PHE A CA 1
ATOM 649 C C . PHE A 1 82 ? -3.323 0.822 -19.499 1.00 79.50 82 PHE A C 1
ATOM 651 O O . PHE A 1 82 ? -2.577 0.022 -18.931 1.00 79.50 82 PHE A O 1
ATOM 658 N N . SER A 1 83 ? -3.680 0.706 -20.778 1.0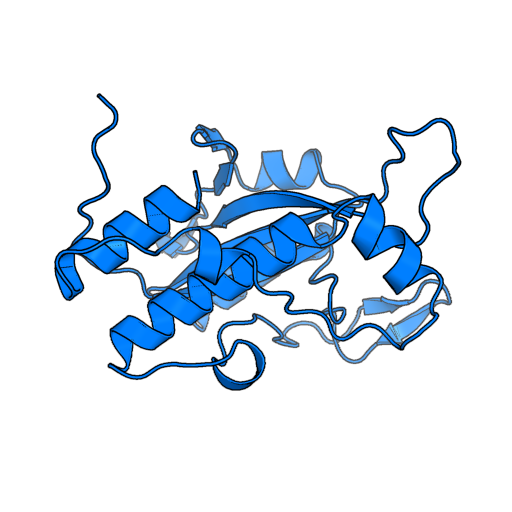0 60.91 83 SER A N 1
ATOM 659 C CA . SER A 1 83 ? -3.362 -0.433 -21.654 1.00 60.91 83 SER A CA 1
ATOM 660 C C . SER A 1 83 ? -2.096 -0.246 -22.497 1.00 60.91 83 SER A C 1
ATOM 662 O O . SER A 1 83 ? -1.804 -1.064 -23.361 1.00 60.91 83 SER A O 1
ATOM 664 N N . LEU A 1 84 ? -1.358 0.848 -22.298 1.00 59.41 84 LEU A N 1
ATOM 665 C CA . LEU A 1 84 ? -0.147 1.165 -23.054 1.00 59.41 84 LEU A CA 1
ATOM 666 C C . LEU A 1 84 ? 1.009 1.373 -22.083 1.00 59.41 84 LEU A C 1
ATOM 668 O O . LEU A 1 84 ? 1.286 2.486 -21.645 1.00 59.41 84 LEU A O 1
ATOM 672 N N . SER A 1 85 ? 1.694 0.280 -21.756 1.00 59.41 85 SER A N 1
ATOM 673 C CA . SER A 1 85 ? 3.089 0.364 -21.330 1.00 59.41 85 SER A CA 1
ATOM 674 C C . SER A 1 85 ? 3.960 -0.352 -22.355 1.00 59.41 85 SER A C 1
ATOM 676 O O . SER A 1 85 ? 3.549 -1.355 -22.936 1.00 59.41 85 SER A O 1
ATOM 678 N N . PHE A 1 86 ? 5.140 0.194 -22.626 1.00 60.53 86 PHE A N 1
ATOM 679 C CA . PHE A 1 86 ? 6.122 -0.434 -23.501 1.00 60.53 86 PHE A CA 1
ATOM 680 C C . PHE A 1 86 ? 7.122 -1.186 -22.626 1.00 60.53 86 PHE A C 1
ATOM 682 O O . PHE A 1 86 ? 7.548 -0.670 -21.591 1.00 60.53 86 PHE A O 1
ATOM 689 N N . ASP A 1 87 ? 7.482 -2.411 -23.001 1.00 61.53 87 ASP A N 1
ATOM 690 C CA . ASP A 1 87 ? 8.651 -3.050 -22.400 1.00 61.53 87 ASP A CA 1
ATOM 691 C C . ASP A 1 87 ? 9.957 -2.398 -22.896 1.00 61.53 87 ASP A C 1
ATOM 693 O O . ASP A 1 87 ? 9.956 -1.531 -23.773 1.00 61.53 87 ASP A O 1
ATOM 697 N N . SER A 1 88 ? 11.095 -2.822 -22.342 1.00 56.53 88 SER A N 1
ATOM 698 C CA . SER A 1 88 ? 12.429 -2.346 -22.741 1.00 56.53 88 SER A CA 1
ATOM 699 C C . SER A 1 88 ? 12.770 -2.593 -24.219 1.00 56.53 88 SER A C 1
ATOM 701 O O . SER A 1 88 ? 13.784 -2.092 -24.699 1.00 56.53 88 SER A O 1
ATOM 703 N N . HIS A 1 89 ? 11.947 -3.360 -24.940 1.00 63.31 89 HIS A N 1
ATOM 704 C CA . HIS A 1 89 ? 12.086 -3.683 -26.358 1.00 63.31 89 HIS A CA 1
ATOM 705 C C . HIS A 1 89 ? 11.002 -3.021 -27.227 1.00 63.31 89 HIS A C 1
ATOM 707 O O . HIS A 1 89 ? 10.896 -3.331 -28.413 1.00 63.31 89 HIS A O 1
ATOM 713 N N . GLY A 1 90 ? 10.201 -2.108 -26.665 1.00 63.81 90 GLY A N 1
ATOM 714 C CA . GLY A 1 90 ? 9.159 -1.382 -27.391 1.00 63.81 90 GLY A CA 1
ATOM 715 C C . GLY A 1 90 ? 7.898 -2.202 -27.677 1.00 63.81 90 GLY A C 1
ATOM 716 O O . GLY A 1 90 ? 7.055 -1.760 -28.459 1.00 63.81 90 GLY A O 1
ATOM 717 N N . LYS A 1 91 ? 7.729 -3.382 -27.064 1.00 67.81 91 LYS A N 1
ATOM 718 C CA . LYS A 1 91 ? 6.509 -4.181 -27.214 1.00 67.81 91 LYS A CA 1
ATOM 719 C C . LYS A 1 91 ? 5.418 -3.650 -26.292 1.00 67.81 91 LYS A C 1
ATOM 721 O O . LYS A 1 91 ? 5.648 -3.425 -25.103 1.00 67.81 91 LYS A O 1
ATOM 726 N N . VAL A 1 92 ? 4.217 -3.495 -26.844 1.00 65.62 92 VAL A N 1
ATOM 727 C CA . VAL A 1 92 ? 3.024 -3.117 -26.082 1.00 65.62 92 VAL A CA 1
ATOM 728 C C . VAL A 1 92 ? 2.701 -4.215 -25.071 1.00 65.62 92 VAL A C 1
ATOM 730 O O . VAL A 1 92 ? 2.608 -5.395 -25.419 1.00 65.62 92 VAL A O 1
ATOM 733 N N . ARG A 1 93 ? 2.537 -3.817 -23.814 1.00 65.81 93 ARG A N 1
ATOM 734 C CA . ARG A 1 93 ? 1.979 -4.634 -22.744 1.00 65.81 93 ARG A CA 1
ATOM 735 C C . ARG A 1 93 ? 0.544 -4.209 -22.489 1.00 65.81 93 ARG A C 1
ATOM 737 O O . ARG A 1 93 ? 0.284 -3.026 -22.287 1.00 65.81 93 ARG A O 1
ATOM 744 N N . ASP A 1 94 ? -0.332 -5.201 -22.371 1.00 67.12 94 ASP A N 1
ATOM 745 C CA . ASP A 1 94 ? -1.760 -5.010 -22.083 1.00 67.12 94 ASP A CA 1
ATOM 746 C C . ASP A 1 94 ? -2.026 -4.394 -20.699 1.00 67.12 94 ASP A C 1
ATOM 748 O O . ASP A 1 94 ? -3.122 -3.910 -20.424 1.00 67.12 94 ASP A O 1
ATOM 752 N N . SER A 1 95 ? -1.022 -4.405 -19.817 1.00 76.88 95 SER A N 1
ATOM 753 C CA . SER A 1 95 ? -1.099 -3.836 -18.477 1.00 76.88 95 SER A CA 1
ATOM 754 C C . SER A 1 95 ? 0.148 -3.033 -18.149 1.00 76.88 95 SER A C 1
ATOM 756 O O . SER A 1 95 ? 1.271 -3.457 -18.429 1.00 76.88 95 SER A O 1
ATOM 758 N N . ALA A 1 96 ? -0.052 -1.891 -17.496 1.00 84.56 96 ALA A N 1
ATOM 759 C CA . ALA A 1 96 ? 1.028 -1.119 -16.900 1.00 84.56 96 ALA A CA 1
ATOM 760 C C . ALA A 1 96 ? 1.528 -1.689 -15.557 1.00 84.56 96 ALA A C 1
ATOM 762 O O . ALA A 1 96 ? 2.569 -1.258 -15.058 1.00 84.56 96 ALA A O 1
ATOM 763 N N . TYR A 1 97 ? 0.813 -2.654 -14.968 1.00 89.88 97 TYR A N 1
ATOM 764 C CA . TYR A 1 97 ? 1.254 -3.350 -13.762 1.00 89.88 97 TYR A CA 1
ATOM 765 C C . TYR A 1 97 ? 2.312 -4.408 -14.099 1.00 89.88 97 TYR A C 1
ATOM 767 O O . TYR A 1 97 ? 2.107 -5.285 -14.940 1.00 89.88 97 TYR A O 1
ATOM 775 N N . VAL A 1 98 ? 3.438 -4.374 -13.388 1.00 88.56 98 VAL A N 1
ATOM 776 C CA . VAL A 1 98 ? 4.504 -5.374 -13.492 1.00 88.56 98 VAL A CA 1
ATOM 777 C C . VAL A 1 98 ? 4.486 -6.265 -12.254 1.00 88.56 98 VAL A C 1
ATOM 779 O O . VAL A 1 98 ? 4.745 -5.805 -11.142 1.00 88.56 98 VAL A O 1
ATOM 782 N N . LYS A 1 99 ? 4.229 -7.565 -12.432 1.00 88.50 99 LYS A N 1
ATOM 783 C CA . LYS A 1 99 ? 4.186 -8.534 -11.323 1.00 88.50 99 LYS A CA 1
ATOM 784 C C . LYS A 1 99 ? 5.450 -8.454 -10.456 1.00 88.50 99 LYS A C 1
ATOM 786 O O . LYS A 1 99 ? 6.565 -8.460 -10.976 1.00 88.50 99 LYS A O 1
ATOM 791 N N . ASN A 1 100 ? 5.267 -8.391 -9.133 1.00 88.69 100 ASN A N 1
ATOM 792 C CA . ASN A 1 100 ? 6.342 -8.266 -8.132 1.00 88.69 100 ASN A CA 1
ATOM 793 C C . ASN A 1 100 ? 7.262 -7.037 -8.314 1.00 88.69 100 ASN A C 1
ATOM 795 O O . ASN A 1 100 ? 8.382 -7.020 -7.806 1.00 88.69 100 ASN A O 1
ATOM 799 N N . SER A 1 101 ? 6.812 -6.016 -9.047 1.00 89.88 101 SER A N 1
ATOM 800 C CA . SER A 1 101 ? 7.485 -4.711 -9.152 1.00 89.88 101 SER A CA 1
ATOM 801 C C . SER A 1 101 ? 6.504 -3.556 -8.938 1.00 89.88 101 SER A C 1
ATOM 803 O O . SER A 1 101 ? 6.850 -2.588 -8.273 1.00 89.88 101 SER A O 1
ATOM 805 N N . GLY A 1 102 ? 5.266 -3.686 -9.420 1.00 92.94 102 GLY A N 1
ATOM 806 C CA . GLY A 1 102 ? 4.224 -2.673 -9.318 1.00 92.94 102 GLY A CA 1
ATOM 807 C C . GLY A 1 102 ? 4.150 -1.782 -10.555 1.00 92.94 102 GLY A C 1
ATOM 808 O O . GLY A 1 102 ? 4.351 -2.251 -11.675 1.00 92.94 102 GLY A O 1
ATOM 809 N N . TYR A 1 103 ? 3.844 -0.505 -10.350 1.00 93.25 103 TYR A N 1
ATOM 810 C CA . TYR A 1 103 ? 3.669 0.495 -11.405 1.00 93.25 103 TYR A CA 1
ATOM 811 C C . TYR A 1 103 ? 4.853 1.454 -11.453 1.00 93.25 103 TYR A C 1
ATOM 813 O O . TYR A 1 103 ? 5.421 1.777 -10.415 1.00 93.25 103 TYR A O 1
ATOM 821 N N . SER A 1 104 ? 5.194 1.947 -12.641 1.00 91.81 104 SER A N 1
ATOM 822 C CA . SER A 1 104 ? 6.187 3.016 -12.787 1.00 91.81 104 SER A CA 1
ATOM 823 C C . SER A 1 104 ? 5.705 4.315 -12.126 1.00 91.81 104 SER A C 1
ATOM 825 O O . SER A 1 104 ? 4.515 4.645 -12.176 1.00 91.81 104 SER A O 1
ATOM 827 N N . SER A 1 105 ? 6.639 5.076 -11.554 1.00 92.25 105 SER A N 1
ATOM 828 C CA . SER A 1 105 ? 6.420 6.436 -11.041 1.00 92.25 105 SER A CA 1
ATOM 829 C C . SER A 1 105 ? 5.661 7.348 -12.020 1.00 92.25 105 SER A C 1
ATOM 831 O O . SER A 1 105 ? 4.789 8.107 -11.597 1.00 92.25 105 SER A O 1
ATOM 833 N N . HIS A 1 106 ? 5.909 7.220 -13.329 1.00 89.56 106 HIS A N 1
ATOM 834 C CA . HIS A 1 106 ? 5.298 8.049 -14.373 1.00 89.56 106 HIS A CA 1
ATOM 835 C C . HIS A 1 106 ? 3.772 7.927 -14.443 1.00 89.56 106 HIS A C 1
ATOM 837 O O . HIS A 1 106 ? 3.091 8.868 -14.844 1.00 89.56 106 HIS A O 1
ATOM 843 N N . ILE A 1 107 ? 3.222 6.779 -14.042 1.00 92.06 107 ILE A N 1
ATOM 844 C CA . ILE A 1 107 ? 1.774 6.532 -14.044 1.00 92.06 107 ILE A CA 1
ATOM 845 C C . ILE A 1 107 ? 1.168 6.554 -12.639 1.00 92.06 107 ILE A C 1
ATOM 847 O O . ILE A 1 107 ? -0.026 6.312 -12.479 1.00 92.06 107 ILE A O 1
ATOM 851 N N . LEU A 1 108 ? 1.962 6.855 -11.610 1.00 94.25 108 LEU A N 1
ATOM 852 C CA . LEU A 1 108 ? 1.526 6.786 -10.220 1.00 94.25 108 LEU A CA 1
ATOM 853 C C . LEU A 1 108 ? 0.418 7.803 -9.906 1.00 94.25 108 LEU A C 1
ATOM 855 O O . LEU A 1 108 ? -0.596 7.438 -9.317 1.00 94.25 108 LEU A O 1
ATOM 859 N N . LYS A 1 109 ? 0.568 9.064 -10.338 1.00 95.62 109 LYS A N 1
ATOM 860 C CA . LYS A 1 109 ? -0.457 10.108 -10.149 1.00 95.62 109 LYS A CA 1
ATOM 861 C C . LYS A 1 109 ? -1.786 9.775 -10.840 1.00 95.62 109 LYS A C 1
ATOM 863 O O . LYS A 1 109 ? -2.804 9.779 -10.148 1.00 95.62 109 LYS A O 1
ATOM 868 N N . PRO A 1 110 ? -1.825 9.441 -12.148 1.00 95.12 110 PRO A N 1
ATOM 869 C CA . PRO A 1 110 ? -3.083 9.060 -12.787 1.00 95.12 110 PRO A CA 1
ATOM 870 C C . PRO A 1 110 ? -3.663 7.749 -12.228 1.00 95.12 110 PRO A C 1
ATOM 872 O O . PRO A 1 110 ? -4.882 7.626 -12.132 1.00 95.12 110 PRO A O 1
ATOM 875 N N . LEU A 1 111 ? -2.834 6.795 -11.785 1.00 95.94 111 LEU A N 1
ATOM 876 C CA . LEU A 1 111 ? -3.306 5.599 -11.080 1.00 95.94 111 LEU A CA 1
ATOM 877 C C . LEU A 1 111 ? -4.014 5.956 -9.767 1.00 95.94 111 LEU A C 1
ATOM 879 O O . LEU A 1 111 ? -5.137 5.513 -9.550 1.00 95.94 111 LEU A O 1
ATOM 883 N N . LEU A 1 112 ? -3.389 6.763 -8.905 1.00 97.56 112 LEU A N 1
ATOM 884 C CA . LEU A 1 112 ? -3.969 7.176 -7.620 1.00 97.56 112 LEU A CA 1
ATOM 885 C C . LEU A 1 112 ? -5.257 7.988 -7.804 1.00 97.56 112 LEU A C 1
ATOM 887 O O . LEU A 1 112 ? -6.197 7.825 -7.030 1.00 97.56 112 LEU A O 1
ATOM 891 N N . TYR A 1 113 ? -5.328 8.797 -8.862 1.00 97.38 113 TYR A N 1
ATOM 892 C CA . TYR A 1 113 ? -6.554 9.481 -9.269 1.00 97.38 113 TYR A CA 1
ATOM 893 C C . TYR A 1 113 ? -7.681 8.488 -9.592 1.00 97.38 113 TYR A C 1
ATOM 895 O O . TYR A 1 113 ? -8.780 8.589 -9.046 1.00 97.38 113 TYR A O 1
ATOM 903 N N . MET A 1 114 ? -7.405 7.484 -10.432 1.00 97.06 114 MET A N 1
ATOM 904 C CA . MET A 1 114 ? -8.386 6.447 -10.776 1.00 97.06 114 MET A CA 1
ATOM 905 C C . MET A 1 114 ? -8.798 5.615 -9.561 1.00 97.06 114 MET A C 1
ATOM 907 O O . MET A 1 114 ? -9.969 5.270 -9.415 1.00 97.06 114 MET A O 1
ATOM 911 N N . LEU A 1 115 ? -7.859 5.325 -8.664 1.00 97.44 115 LEU A N 1
ATOM 912 C CA . LEU A 1 115 ? -8.126 4.622 -7.414 1.00 97.44 115 LEU A CA 1
ATOM 913 C C . LEU A 1 115 ? -9.025 5.438 -6.474 1.00 97.44 115 LEU A C 1
ATOM 915 O O . LEU A 1 115 ? -9.942 4.867 -5.897 1.00 97.44 115 LEU A O 1
ATOM 919 N N . ALA A 1 116 ? -8.852 6.760 -6.369 1.00 97.38 116 ALA A N 1
ATOM 920 C CA . ALA A 1 116 ? -9.779 7.604 -5.604 1.00 97.38 116 ALA A CA 1
ATOM 921 C C . ALA A 1 116 ? -11.206 7.592 -6.173 1.00 97.38 116 ALA A C 1
ATOM 923 O O . ALA A 1 116 ? -12.168 7.665 -5.412 1.00 97.38 116 ALA A O 1
ATOM 924 N N . LEU A 1 117 ? -11.350 7.504 -7.500 1.00 96.12 117 LEU A N 1
ATOM 925 C CA . LEU A 1 117 ? -12.659 7.450 -8.160 1.00 96.12 117 LEU A CA 1
ATOM 926 C C . LEU A 1 117 ? -13.343 6.087 -8.020 1.00 96.12 117 LEU A C 1
ATOM 928 O O . LEU A 1 117 ? -14.546 6.014 -7.783 1.00 96.12 117 LEU A O 1
ATOM 932 N N . THR A 1 118 ? -12.592 5.008 -8.232 1.00 96.25 118 THR A N 1
ATOM 933 C CA . THR A 1 118 ? -13.138 3.644 -8.357 1.00 96.25 118 THR A CA 1
ATOM 934 C C . THR A 1 118 ? -13.172 2.891 -7.034 1.00 96.25 118 THR A C 1
ATOM 936 O O . THR A 1 118 ? -13.976 1.977 -6.849 1.00 96.25 118 THR A O 1
ATOM 939 N N . GLU A 1 119 ? -12.315 3.280 -6.097 1.00 95.56 119 GLU A N 1
ATOM 940 C CA . GLU A 1 119 ? -12.124 2.629 -4.814 1.00 95.56 119 GLU A CA 1
ATOM 941 C C . GLU A 1 119 ? -12.116 3.662 -3.663 1.00 95.56 119 GLU A C 1
ATOM 943 O O . GLU A 1 119 ? -11.123 3.751 -2.935 1.00 95.56 119 GLU A O 1
ATOM 948 N N . PRO A 1 120 ? -13.208 4.431 -3.456 1.00 93.25 120 PRO A N 1
ATOM 949 C CA . PRO A 1 120 ? -13.294 5.376 -2.343 1.00 93.25 120 PRO A CA 1
ATOM 950 C C . PRO A 1 120 ? -13.200 4.659 -0.986 1.00 93.25 120 PRO A C 1
ATOM 952 O O . PRO A 1 120 ? -13.409 3.447 -0.892 1.00 93.25 120 PRO A O 1
ATOM 955 N N . GLU A 1 121 ? -12.887 5.420 0.068 1.00 94.06 121 GLU A N 1
ATOM 956 C CA . GLU A 1 121 ? -12.684 4.909 1.440 1.00 94.06 121 GLU A CA 1
ATOM 957 C C . GLU A 1 121 ? -11.519 3.914 1.564 1.00 94.06 121 GLU A C 1
ATOM 959 O O . GLU A 1 121 ? -11.488 3.052 2.451 1.00 94.06 121 GLU A O 1
ATOM 964 N N . ARG A 1 122 ? -10.542 4.014 0.659 1.00 97.19 122 ARG A N 1
ATOM 965 C CA . ARG A 1 122 ? -9.322 3.218 0.710 1.00 97.19 122 ARG A CA 1
ATOM 966 C C . ARG A 1 122 ? -8.091 4.101 0.769 1.00 97.19 122 ARG A C 1
ATOM 968 O O . ARG A 1 122 ? -7.960 5.088 0.053 1.00 97.19 122 ARG A O 1
ATOM 975 N N . MET A 1 123 ? -7.167 3.678 1.615 1.00 97.69 123 MET A N 1
ATOM 976 C CA . MET A 1 123 ? -5.784 4.113 1.593 1.00 97.69 123 MET A CA 1
ATOM 977 C C . MET A 1 123 ? -4.941 3.038 0.919 1.00 97.69 123 MET A C 1
ATOM 979 O O . MET A 1 123 ? -5.323 1.864 0.858 1.00 97.69 123 MET A O 1
ATOM 983 N N . TYR A 1 124 ? -3.761 3.429 0.459 1.00 98.50 124 TYR A N 1
ATOM 984 C CA . TYR A 1 124 ? -2.835 2.509 -0.181 1.00 98.50 124 TYR A CA 1
ATOM 985 C C . TYR A 1 124 ? -1.501 2.549 0.532 1.00 98.50 124 TYR A C 1
ATOM 987 O O . TYR A 1 124 ? -0.992 3.617 0.853 1.00 98.50 124 TYR A O 1
ATOM 995 N N . ILE A 1 125 ? -0.926 1.380 0.778 1.00 98.31 125 ILE A N 1
ATOM 996 C CA . ILE A 1 125 ? 0.463 1.279 1.214 1.00 98.31 125 ILE A CA 1
ATOM 997 C C . ILE A 1 125 ? 1.267 0.830 0.007 1.00 98.31 125 ILE A C 1
ATOM 999 O O . ILE A 1 125 ? 0.878 -0.131 -0.653 1.00 98.31 125 ILE A O 1
ATOM 1003 N N . ALA A 1 126 ? 2.367 1.510 -0.291 1.00 97.88 126 ALA A N 1
ATOM 1004 C CA . ALA A 1 126 ? 3.249 1.111 -1.375 1.00 97.88 126 ALA A CA 1
ATOM 1005 C C . ALA A 1 126 ? 4.627 0.729 -0.858 1.00 97.88 126 ALA A C 1
ATOM 1007 O O . ALA A 1 126 ? 5.133 1.365 0.062 1.00 97.88 126 ALA A O 1
ATOM 1008 N N . ALA A 1 127 ? 5.236 -0.278 -1.475 1.00 97.12 127 ALA A N 1
ATOM 1009 C CA . ALA A 1 127 ? 6.664 -0.540 -1.364 1.00 97.12 127 ALA A CA 1
ATOM 1010 C C . ALA A 1 127 ? 7.383 0.053 -2.585 1.00 97.12 127 ALA A C 1
ATOM 1012 O O . ALA A 1 127 ? 6.954 -0.186 -3.718 1.00 97.12 127 ALA A O 1
ATOM 1013 N N . ILE A 1 128 ? 8.459 0.812 -2.350 1.00 94.88 128 ILE A N 1
ATOM 1014 C CA . ILE A 1 128 ? 9.275 1.423 -3.410 1.00 94.88 128 ILE A CA 1
ATOM 1015 C C . ILE A 1 128 ? 10.328 0.425 -3.849 1.00 94.88 128 ILE A C 1
ATOM 1017 O O . ILE A 1 128 ? 11.170 0.037 -3.038 1.00 94.88 128 ILE A O 1
ATOM 1021 N N . LYS A 1 129 ? 10.312 0.069 -5.128 1.00 92.88 129 LYS A N 1
ATOM 1022 C CA . LYS A 1 129 ? 11.394 -0.637 -5.795 1.00 92.88 129 LYS A CA 1
ATOM 1023 C C . LYS A 1 129 ? 12.247 0.360 -6.562 1.00 92.88 129 LYS A C 1
ATOM 1025 O O . LYS A 1 129 ? 11.745 1.017 -7.468 1.00 92.88 129 LYS A O 1
ATOM 1030 N N . ASP A 1 130 ? 13.525 0.425 -6.235 1.00 87.12 130 ASP A N 1
ATOM 1031 C CA . ASP A 1 130 ? 14.507 1.151 -7.031 1.00 87.12 130 ASP A CA 1
ATOM 1032 C C . ASP A 1 130 ? 15.527 0.183 -7.650 1.00 87.12 130 ASP A C 1
ATOM 1034 O O . ASP A 1 130 ? 15.585 -1.008 -7.325 1.00 87.12 130 ASP A O 1
ATOM 1038 N N . PHE A 1 131 ? 16.299 0.706 -8.598 1.00 77.19 131 PHE A N 1
ATOM 1039 C CA . PHE A 1 131 ? 17.401 0.007 -9.260 1.00 77.19 131 PHE A CA 1
ATOM 1040 C C . PHE A 1 131 ? 18.749 0.682 -8.964 1.00 77.19 131 PHE A C 1
ATOM 1042 O O . PHE A 1 131 ? 19.714 0.511 -9.711 1.00 77.19 131 PHE A O 1
ATOM 1049 N N . ARG A 1 132 ? 18.815 1.504 -7.906 1.00 66.38 132 ARG A N 1
ATOM 1050 C CA . ARG A 1 132 ? 20.039 2.225 -7.541 1.00 66.38 132 ARG A CA 1
ATOM 1051 C C . ARG A 1 132 ? 20.968 1.235 -6.830 1.00 66.38 132 ARG A C 1
ATOM 1053 O O . ARG A 1 132 ? 20.560 0.560 -5.893 1.00 66.38 132 ARG A O 1
ATOM 1060 N N . SER A 1 133 ? 22.200 1.084 -7.320 1.00 52.16 133 SER A N 1
ATOM 1061 C CA . SER A 1 133 ? 23.204 0.247 -6.657 1.00 52.16 133 SER A CA 1
ATOM 1062 C C . SER A 1 133 ? 23.970 1.074 -5.636 1.00 52.16 133 SER A C 1
ATOM 1064 O O . SER A 1 133 ? 24.810 1.885 -6.018 1.00 52.16 133 SER A O 1
ATOM 1066 N N . ASP A 1 134 ? 23.721 0.824 -4.356 1.00 49.19 134 ASP A N 1
ATOM 1067 C CA . ASP A 1 134 ? 24.537 1.377 -3.269 1.00 49.19 134 ASP A CA 1
ATOM 1068 C C . ASP A 1 134 ? 25.719 0.447 -2.909 1.00 49.19 134 ASP A C 1
ATOM 1070 O O . ASP A 1 134 ? 26.465 0.709 -1.969 1.0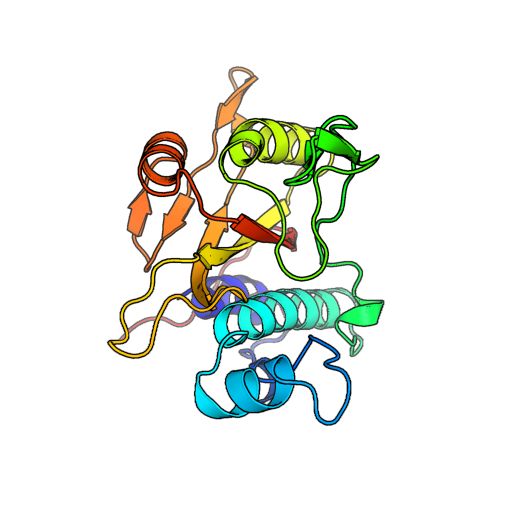0 49.19 134 ASP A O 1
ATOM 1074 N N . THR A 1 135 ? 25.896 -0.657 -3.641 1.00 48.34 135 THR A N 1
ATOM 1075 C CA . THR A 1 135 ? 26.950 -1.658 -3.433 1.00 48.34 135 THR A CA 1
ATOM 1076 C C . THR A 1 135 ? 27.993 -1.621 -4.550 1.00 48.34 135 THR A C 1
ATOM 1078 O O . THR A 1 135 ? 27.647 -1.509 -5.726 1.00 48.34 135 THR A O 1
ATOM 1081 N N . GLU A 1 136 ? 29.277 -1.753 -4.184 1.00 47.03 136 GLU A N 1
ATOM 1082 C CA . GLU A 1 136 ? 30.410 -1.815 -5.131 1.00 47.03 136 GLU A CA 1
ATOM 1083 C C . GLU A 1 136 ? 30.314 -3.006 -6.103 1.00 47.03 136 GLU A C 1
ATOM 1085 O O . GLU A 1 136 ? 30.830 -2.960 -7.221 1.00 47.03 136 GLU A O 1
ATOM 1090 N N . GLU A 1 137 ? 29.579 -4.052 -5.726 1.00 44.44 137 GLU A N 1
ATOM 1091 C CA . GLU A 1 137 ? 29.198 -5.146 -6.613 1.00 44.44 137 GLU A CA 1
ATOM 1092 C C . GLU A 1 137 ? 27.972 -4.729 -7.441 1.00 44.44 137 GLU A C 1
ATOM 1094 O O . GLU A 1 137 ? 26.825 -4.903 -7.037 1.00 44.44 137 GLU A O 1
ATOM 1099 N N . GLY A 1 138 ? 28.279 -4.098 -8.578 1.00 43.88 138 GLY A N 1
ATOM 1100 C CA . GLY A 1 138 ? 27.456 -3.792 -9.752 1.00 43.88 138 GLY A CA 1
ATOM 1101 C C . GLY A 1 138 ? 25.935 -3.956 -9.668 1.00 43.88 138 GLY A C 1
ATOM 1102 O O . GLY A 1 138 ? 25.439 -5.063 -9.489 1.00 43.88 138 GLY A O 1
ATOM 1103 N N . LYS A 1 139 ? 25.216 -2.856 -9.960 1.00 50.28 139 LYS A N 1
ATOM 1104 C CA . LYS A 1 139 ? 23.850 -2.802 -10.531 1.00 50.28 139 LYS A CA 1
ATOM 1105 C C . LYS A 1 139 ? 23.100 -4.133 -10.464 1.00 50.28 139 LYS A C 1
ATOM 1107 O O . LYS A 1 139 ? 23.165 -4.947 -11.383 1.00 50.28 139 LYS A O 1
ATOM 1112 N N . LEU A 1 140 ? 22.357 -4.344 -9.383 1.00 54.03 140 LEU A N 1
ATOM 1113 C CA . LEU A 1 140 ? 21.393 -5.432 -9.342 1.00 54.03 140 LEU A CA 1
ATOM 1114 C C . LEU A 1 140 ? 20.331 -5.170 -10.420 1.00 54.03 140 LEU A C 1
ATOM 1116 O O . LEU A 1 140 ? 19.428 -4.363 -10.211 1.00 54.03 140 LEU A O 1
ATOM 1120 N N . ASP A 1 141 ? 20.380 -5.905 -11.534 1.00 61.00 141 ASP A N 1
ATOM 1121 C CA . ASP A 1 141 ? 19.330 -5.893 -12.574 1.00 61.00 141 ASP A CA 1
ATOM 1122 C C . ASP A 1 141 ? 17.935 -6.258 -12.014 1.00 61.00 141 ASP A C 1
ATOM 1124 O O . ASP A 1 141 ? 16.905 -6.075 -12.659 1.00 61.00 141 ASP A O 1
ATOM 1128 N N . ILE A 1 142 ? 17.894 -6.803 -10.795 1.00 66.44 142 ILE A N 1
ATOM 1129 C CA . ILE A 1 142 ? 16.699 -7.330 -10.134 1.00 66.44 142 ILE A CA 1
ATOM 1130 C C . ILE A 1 142 ? 15.934 -6.222 -9.374 1.00 66.44 142 ILE A C 1
ATOM 1132 O O . ILE A 1 142 ? 14.714 -6.345 -9.204 1.00 66.44 142 ILE A O 1
ATOM 1136 N N . GLY A 1 143 ? 16.606 -5.119 -9.007 1.00 77.88 143 GLY A N 1
ATOM 1137 C CA . GLY A 1 143 ? 16.074 -4.020 -8.186 1.00 77.88 143 GLY A CA 1
ATOM 1138 C C . GLY A 1 143 ? 15.750 -4.425 -6.739 1.00 77.88 143 GLY A C 1
ATOM 1139 O O . GLY A 1 143 ? 15.522 -5.600 -6.446 1.00 77.88 143 GLY A O 1
ATOM 1140 N N . ARG A 1 144 ? 15.704 -3.455 -5.819 1.00 87.31 144 ARG A N 1
ATOM 1141 C CA . ARG A 1 144 ? 15.463 -3.680 -4.382 1.00 87.31 144 ARG A CA 1
ATOM 1142 C C . ARG A 1 144 ? 14.262 -2.886 -3.886 1.00 87.31 144 ARG A C 1
ATOM 1144 O O . ARG A 1 144 ? 14.104 -1.715 -4.213 1.00 87.31 144 ARG A O 1
ATOM 1151 N N . PHE A 1 145 ? 13.445 -3.510 -3.037 1.00 91.12 145 PHE A N 1
ATOM 1152 C CA . PHE A 1 145 ? 12.395 -2.814 -2.302 1.00 91.12 145 PHE A CA 1
ATOM 1153 C C . PHE A 1 145 ? 12.958 -2.160 -1.036 1.00 91.12 145 PHE A C 1
ATOM 1155 O O . PHE A 1 145 ? 13.208 -2.847 -0.042 1.00 91.12 145 PHE A O 1
ATOM 1162 N N . ARG A 1 146 ? 13.176 -0.840 -1.078 1.00 89.25 146 ARG A N 1
ATOM 1163 C CA . ARG A 1 146 ? 13.901 -0.101 -0.029 1.00 89.25 146 ARG A CA 1
ATOM 1164 C C . ARG A 1 146 ? 13.045 0.338 1.155 1.00 89.25 146 ARG A C 1
ATOM 1166 O O . ARG A 1 146 ? 13.503 0.272 2.290 1.00 89.25 146 ARG A O 1
ATOM 1173 N N . ASP A 1 147 ? 11.823 0.797 0.906 1.00 91.69 147 ASP A N 1
ATOM 1174 C CA . ASP A 1 147 ? 10.994 1.434 1.933 1.00 91.69 147 ASP A CA 1
ATOM 1175 C C . ASP A 1 147 ? 9.503 1.363 1.569 1.00 91.69 147 ASP A C 1
ATOM 1177 O O . ASP A 1 147 ? 9.133 0.903 0.483 1.00 91.69 147 ASP A O 1
ATOM 1181 N N . ALA A 1 148 ? 8.647 1.803 2.492 1.00 95.81 148 ALA A N 1
ATOM 1182 C CA . ALA A 1 148 ? 7.205 1.823 2.365 1.00 95.81 148 ALA A CA 1
ATOM 1183 C C . ALA A 1 148 ? 6.589 3.202 2.657 1.00 95.81 148 ALA A C 1
ATOM 1185 O O . ALA A 1 148 ? 6.980 3.925 3.578 1.00 95.81 148 ALA A O 1
ATOM 1186 N N . LEU A 1 149 ? 5.550 3.534 1.901 1.00 97.19 149 LEU A N 1
ATOM 1187 C CA . LEU A 1 149 ? 4.806 4.795 1.950 1.00 97.19 149 LEU A CA 1
ATOM 1188 C C . LEU A 1 149 ? 3.301 4.577 2.066 1.00 97.19 149 LEU A C 1
ATOM 1190 O O . LEU A 1 149 ? 2.802 3.513 1.701 1.00 97.19 149 LEU A O 1
ATOM 1194 N N . VAL A 1 150 ? 2.590 5.575 2.584 1.00 98.25 150 VAL A N 1
ATOM 1195 C CA . VAL A 1 150 ? 1.123 5.586 2.650 1.00 98.25 150 VAL A CA 1
ATOM 1196 C C . VAL A 1 150 ? 0.582 6.678 1.741 1.00 98.25 150 VAL A C 1
ATOM 1198 O O . VAL A 1 150 ? 0.998 7.826 1.853 1.00 98.25 150 VAL A O 1
ATOM 1201 N N . PHE A 1 151 ? -0.374 6.320 0.893 1.00 98.38 151 PHE A N 1
ATOM 1202 C CA . PHE A 1 151 ? -1.175 7.230 0.087 1.00 98.38 151 PHE A CA 1
ATOM 1203 C C . PHE A 1 151 ? -2.598 7.304 0.626 1.00 98.38 151 PHE A C 1
ATOM 1205 O O . PHE A 1 151 ? -3.224 6.273 0.894 1.00 98.38 151 PHE A O 1
ATOM 1212 N N . LEU A 1 152 ? -3.130 8.519 0.696 1.00 96.81 152 LEU A N 1
ATOM 1213 C CA . LEU A 1 152 ? -4.528 8.793 1.023 1.00 96.81 152 LEU A CA 1
ATOM 1214 C C . LEU A 1 152 ? -5.175 9.570 -0.130 1.00 96.81 152 LEU A C 1
ATOM 1216 O O . LEU A 1 152 ? -5.322 10.782 -0.031 1.00 96.81 152 LEU A O 1
ATOM 1220 N N . PRO A 1 153 ? -5.512 8.921 -1.253 1.00 97.62 153 PRO A N 1
ATOM 1221 C CA . PRO A 1 153 ? -6.083 9.619 -2.394 1.00 97.62 153 PRO A CA 1
ATOM 1222 C C . PRO A 1 153 ? -7.584 9.883 -2.167 1.00 97.62 153 PRO A C 1
ATOM 1224 O O . PRO A 1 153 ? -8.335 8.976 -1.813 1.00 97.62 153 PRO A O 1
ATOM 1227 N N . TYR A 1 154 ? -8.035 11.121 -2.368 1.00 96.88 154 TYR A N 1
ATOM 1228 C CA . TYR A 1 154 ? -9.441 11.516 -2.238 1.00 96.88 154 TYR A CA 1
ATOM 1229 C C . TYR A 1 154 ? -9.778 12.716 -3.128 1.00 96.88 154 TYR A C 1
ATOM 1231 O O . TYR A 1 154 ? -8.896 13.405 -3.635 1.00 96.88 154 TYR A O 1
ATOM 1239 N N . PHE A 1 155 ? -11.072 12.977 -3.306 1.00 96.75 155 PHE A N 1
ATOM 1240 C CA . PHE A 1 155 ? -11.560 14.240 -3.854 1.00 96.75 155 PHE A CA 1
ATOM 124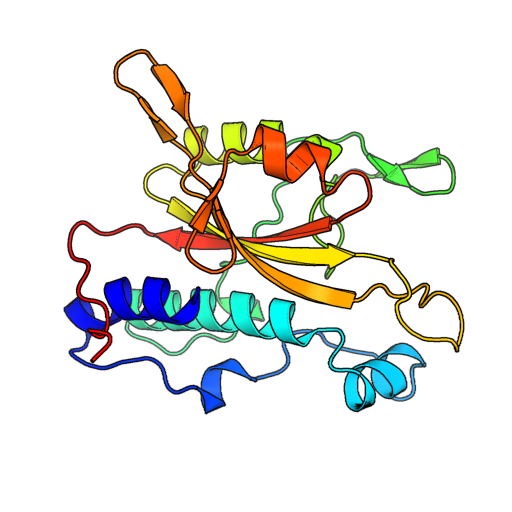1 C C . PHE A 1 155 ? -12.099 15.093 -2.719 1.00 96.75 155 PHE A C 1
ATOM 1243 O O . PHE A 1 155 ? -12.902 14.620 -1.914 1.00 96.75 155 PHE A O 1
ATOM 1250 N N . ASP A 1 156 ? -11.639 16.335 -2.629 1.00 95.50 156 ASP A N 1
ATOM 1251 C CA . ASP A 1 156 ? -12.132 17.259 -1.615 1.00 95.50 156 ASP A CA 1
ATOM 1252 C C . ASP A 1 156 ? -13.535 17.800 -1.957 1.00 95.50 156 ASP A C 1
ATOM 1254 O O . ASP A 1 156 ? -14.152 17.454 -2.969 1.00 95.50 156 ASP A O 1
ATOM 1258 N N . ALA A 1 157 ? -14.059 18.685 -1.106 1.00 95.38 157 ALA A N 1
ATOM 1259 C CA . ALA A 1 157 ? -15.375 19.294 -1.302 1.00 95.38 157 ALA A CA 1
ATOM 1260 C C . ALA A 1 157 ? -15.492 20.115 -2.605 1.00 95.38 157 ALA A C 1
ATOM 1262 O O . ALA A 1 157 ? -16.603 20.335 -3.088 1.00 95.38 157 ALA A O 1
ATOM 1263 N N . LYS A 1 158 ? -14.367 20.555 -3.187 1.00 97.31 158 LYS A N 1
ATOM 1264 C CA . LYS A 1 158 ? -14.309 21.260 -4.476 1.00 97.31 158 LYS A CA 1
ATOM 1265 C C . LYS A 1 158 ? -14.158 20.306 -5.661 1.00 97.31 158 LYS A C 1
ATOM 1267 O O . LYS A 1 158 ? -14.148 20.766 -6.800 1.00 97.31 158 LYS A O 1
ATOM 1272 N N . ARG A 1 159 ? -14.113 18.992 -5.413 1.00 94.06 159 ARG A N 1
ATOM 1273 C CA . ARG A 1 159 ? -13.844 17.935 -6.401 1.00 94.06 159 ARG A CA 1
ATOM 1274 C C . ARG A 1 159 ? -12.434 18.018 -6.981 1.00 94.06 159 ARG A C 1
ATOM 1276 O O . ARG A 1 159 ? -12.195 17.541 -8.090 1.00 94.06 159 ARG A O 1
ATOM 1283 N N . GLU A 1 160 ? -11.501 18.594 -6.232 1.00 96.50 160 GLU A N 1
ATOM 1284 C CA . GLU A 1 160 ? -10.088 18.585 -6.585 1.00 96.50 160 GLU A CA 1
ATOM 1285 C C . GLU A 1 160 ? -9.448 17.311 -6.028 1.00 96.50 160 GLU A C 1
ATOM 1287 O O . GLU A 1 160 ? -9.751 16.874 -4.914 1.00 96.50 160 GLU A O 1
ATOM 1292 N N . PHE A 1 161 ? -8.597 16.678 -6.835 1.00 97.25 161 PHE A N 1
ATOM 1293 C CA . PHE A 1 161 ? -7.889 15.474 -6.422 1.00 97.25 161 PHE A CA 1
ATOM 1294 C C . PHE A 1 161 ? -6.773 15.832 -5.444 1.00 97.25 161 PHE A C 1
ATOM 1296 O O . PHE A 1 161 ? -5.868 16.597 -5.776 1.00 97.25 161 PHE A O 1
ATOM 1303 N N . GLN A 1 162 ? -6.822 15.216 -4.272 1.00 97.00 162 GLN A N 1
ATOM 1304 C CA . GLN A 1 162 ? -5.830 15.332 -3.219 1.00 97.00 162 GLN A CA 1
ATOM 1305 C C . GLN A 1 162 ? -5.224 13.959 -2.946 1.00 97.00 162 GLN A C 1
ATOM 1307 O O . GLN A 1 162 ? -5.901 12.933 -3.013 1.00 97.00 162 GLN A O 1
ATOM 1312 N N . CYS A 1 163 ? -3.935 13.927 -2.625 1.00 97.50 163 CYS A N 1
ATOM 1313 C CA . CYS A 1 163 ? -3.274 12.697 -2.212 1.00 97.50 163 CYS A CA 1
ATOM 1314 C C . CYS A 1 163 ? -2.104 13.000 -1.271 1.00 97.50 163 CYS A C 1
ATOM 1316 O O . CYS A 1 163 ? -0.953 13.016 -1.719 1.00 97.50 163 CYS A O 1
ATOM 1318 N N . PRO A 1 164 ? -2.372 13.229 0.027 1.00 95.88 164 PRO A N 1
ATOM 1319 C CA . PRO A 1 164 ? -1.331 13.247 1.040 1.00 95.88 164 PRO A CA 1
ATOM 1320 C C . PRO A 1 164 ? -0.518 11.955 0.993 1.00 95.88 164 PRO A C 1
ATOM 1322 O O . PRO A 1 164 ? -1.071 10.850 0.892 1.00 95.88 164 PRO A O 1
ATOM 1325 N N . VAL A 1 165 ? 0.802 12.109 1.054 1.00 97.88 165 VAL A N 1
ATOM 1326 C CA . VAL A 1 165 ? 1.746 10.998 1.063 1.00 97.88 165 VAL A CA 1
ATOM 1327 C C . VAL A 1 165 ? 2.513 11.037 2.366 1.00 97.88 165 VAL A C 1
ATOM 1329 O O . VAL A 1 165 ? 3.111 12.051 2.707 1.00 97.88 165 VAL A O 1
ATOM 1332 N N . PHE A 1 166 ? 2.550 9.921 3.081 1.00 97.31 166 PHE A N 1
ATOM 1333 C CA . PHE A 1 166 ? 3.406 9.785 4.251 1.00 97.31 166 PHE A CA 1
ATOM 1334 C C . PHE A 1 166 ? 4.601 8.913 3.901 1.00 97.31 166 PHE A C 1
ATOM 1336 O O . PHE A 1 166 ? 4.437 7.783 3.442 1.00 97.31 166 PHE A O 1
ATOM 1343 N N . TYR A 1 167 ? 5.801 9.432 4.146 1.00 95.19 167 TYR A N 1
ATOM 1344 C CA . TYR A 1 167 ? 7.067 8.742 3.943 1.00 95.19 167 TYR A CA 1
ATOM 1345 C C . TYR A 1 167 ? 7.963 8.936 5.165 1.00 95.19 167 TYR A C 1
ATOM 1347 O O . TYR A 1 167 ? 8.110 10.046 5.674 1.00 95.19 167 TYR A O 1
ATOM 1355 N N . ALA A 1 168 ? 8.501 7.840 5.708 1.00 90.94 168 ALA A N 1
ATOM 1356 C CA . ALA A 1 168 ? 9.253 7.836 6.969 1.00 90.94 168 ALA A CA 1
ATOM 1357 C C . ALA A 1 168 ? 8.554 8.571 8.147 1.00 90.94 168 ALA A C 1
ATOM 1359 O O . ALA A 1 168 ? 9.207 9.062 9.066 1.00 90.94 168 ALA A O 1
ATOM 1360 N N . GLY A 1 169 ? 7.215 8.627 8.147 1.00 90.00 169 GLY A N 1
ATOM 1361 C CA . GLY A 1 169 ? 6.420 9.327 9.165 1.00 90.00 169 GLY A CA 1
ATOM 1362 C C . GLY A 1 169 ? 6.315 10.846 8.986 1.00 90.00 169 GLY A C 1
ATOM 1363 O O . GLY A 1 169 ? 5.820 11.511 9.891 1.00 90.00 169 GLY A O 1
ATOM 1364 N N . LYS A 1 170 ? 6.761 11.391 7.851 1.00 94.38 170 LYS A N 1
ATOM 1365 C CA . LYS A 1 170 ? 6.553 12.787 7.453 1.00 94.38 170 LYS A CA 1
ATOM 1366 C C . LYS A 1 170 ? 5.575 12.853 6.291 1.00 94.38 170 LYS A C 1
ATOM 1368 O O . LYS A 1 170 ? 5.585 11.969 5.437 1.00 94.38 170 LYS A O 1
ATOM 1373 N N . GLU A 1 171 ? 4.751 13.889 6.274 1.00 96.81 171 GLU A N 1
ATOM 1374 C CA . GLU A 1 171 ? 3.912 14.200 5.122 1.00 96.81 171 GLU A CA 1
ATOM 1375 C C . GLU A 1 171 ? 4.758 14.894 4.050 1.00 96.81 171 GLU A C 1
ATOM 1377 O O . GLU A 1 171 ? 5.514 15.817 4.359 1.00 96.81 171 GLU A O 1
ATOM 1382 N N . ILE A 1 172 ? 4.648 14.422 2.812 1.00 96.00 172 ILE A N 1
ATOM 1383 C CA . ILE A 1 172 ? 5.244 15.013 1.613 1.00 96.00 172 ILE A CA 1
ATOM 1384 C C . ILE A 1 172 ? 4.171 15.121 0.528 1.00 96.00 172 ILE A C 1
ATOM 1386 O O . ILE A 1 172 ? 3.141 14.438 0.576 1.00 96.00 172 ILE A O 1
ATOM 1390 N N . SER A 1 173 ? 4.411 15.961 -0.476 1.00 95.31 173 SER A N 1
ATOM 1391 C CA . SER A 1 173 ? 3.498 16.047 -1.618 1.00 95.31 173 SER A CA 1
ATOM 1392 C C . SER A 1 173 ? 3.709 14.887 -2.598 1.00 95.31 173 SER A C 1
ATOM 1394 O O . SER A 1 173 ? 4.816 14.365 -2.750 1.00 95.31 173 SER A O 1
ATOM 1396 N N . LEU A 1 174 ? 2.648 14.495 -3.310 1.00 95.69 174 LEU A N 1
ATOM 1397 C CA . LEU A 1 174 ? 2.747 13.483 -4.366 1.00 95.69 174 LEU A CA 1
ATOM 1398 C C . LEU A 1 174 ? 3.691 13.922 -5.496 1.00 95.69 174 LEU A C 1
ATOM 1400 O O . LEU A 1 174 ? 4.429 13.100 -6.034 1.00 95.69 174 LEU A O 1
ATOM 1404 N N . ASP A 1 175 ? 3.692 15.211 -5.833 1.00 93.88 175 ASP A N 1
ATOM 1405 C CA . ASP A 1 175 ? 4.553 15.753 -6.886 1.00 93.88 175 ASP A CA 1
ATOM 1406 C C . ASP A 1 175 ? 6.036 15.728 -6.475 1.00 93.88 175 ASP A C 1
ATOM 1408 O O . ASP A 1 175 ? 6.886 15.348 -7.279 1.00 93.88 175 ASP A O 1
ATOM 1412 N N . GLU A 1 176 ? 6.347 16.022 -5.207 1.00 94.06 176 GLU A N 1
ATOM 1413 C CA . GLU A 1 176 ? 7.697 15.864 -4.647 1.00 94.06 176 GLU A CA 1
ATOM 1414 C C . GLU A 1 176 ? 8.159 14.402 -4.669 1.00 94.06 176 GLU A C 1
ATOM 1416 O O . GLU A 1 176 ? 9.305 14.125 -5.030 1.00 94.06 176 GLU A O 1
ATOM 1421 N N . LEU A 1 177 ? 7.283 13.452 -4.318 1.00 94.62 177 LEU A N 1
ATOM 1422 C CA . LEU A 1 177 ? 7.612 12.028 -4.406 1.00 94.62 177 LEU A CA 1
ATOM 1423 C C . LEU A 1 177 ? 7.974 11.644 -5.846 1.00 94.62 177 LEU A C 1
ATOM 1425 O O . LEU A 1 177 ? 9.018 11.037 -6.069 1.00 94.62 177 LEU A O 1
ATOM 1429 N N . ILE A 1 178 ? 7.133 12.005 -6.820 1.00 93.06 178 ILE A N 1
ATOM 1430 C CA . ILE A 1 178 ? 7.327 11.634 -8.229 1.00 93.06 178 ILE A CA 1
ATOM 1431 C C . ILE A 1 178 ? 8.623 12.231 -8.781 1.00 93.06 178 ILE A C 1
ATOM 1433 O O . ILE A 1 178 ? 9.386 11.513 -9.427 1.00 93.06 178 ILE A O 1
ATOM 1437 N N . ALA A 1 179 ? 8.913 13.498 -8.474 1.00 91.75 179 ALA A N 1
ATOM 1438 C CA . ALA A 1 179 ? 10.146 14.156 -8.901 1.00 91.75 179 ALA A CA 1
ATOM 1439 C C . ALA A 1 179 ? 11.414 13.444 -8.385 1.00 91.75 179 ALA A C 1
ATOM 1441 O O . ALA A 1 179 ? 12.423 13.397 -9.082 1.00 91.75 179 ALA A O 1
ATOM 1442 N N . ASN A 1 180 ? 11.362 12.842 -7.192 1.00 90.81 180 ASN A N 1
ATOM 1443 C CA . ASN A 1 180 ? 12.500 12.144 -6.579 1.00 90.81 180 ASN A CA 1
ATOM 1444 C C . ASN A 1 180 ? 12.603 10.646 -6.945 1.00 90.81 180 ASN A C 1
ATOM 1446 O O . ASN A 1 180 ? 13.600 9.989 -6.612 1.00 90.81 180 ASN A O 1
ATOM 1450 N N . SER A 1 181 ? 11.595 10.116 -7.642 1.00 88.31 181 SER A N 1
ATOM 1451 C CA . SER A 1 181 ? 11.408 8.690 -7.938 1.00 88.31 181 SER A CA 1
ATOM 1452 C C . SER A 1 181 ? 11.272 8.405 -9.438 1.00 88.31 181 SER A C 1
ATOM 1454 O O . SER A 1 181 ? 10.602 7.453 -9.827 1.00 88.31 181 SER A O 1
ATOM 1456 N N . GLU A 1 182 ? 11.923 9.198 -10.295 1.00 81.94 182 GLU A N 1
ATOM 1457 C CA . GLU A 1 182 ? 11.772 9.142 -11.761 1.00 81.94 182 GLU A CA 1
ATOM 1458 C C . GLU A 1 182 ? 11.888 7.724 -12.354 1.00 81.94 182 GLU A C 1
ATOM 1460 O O . GLU A 1 182 ? 11.106 7.373 -13.226 1.00 81.94 182 GLU A O 1
ATOM 1465 N N . ASN A 1 183 ? 12.759 6.864 -11.815 1.00 85.38 183 ASN A N 1
ATOM 1466 C CA . ASN A 1 183 ? 12.962 5.487 -12.298 1.00 85.38 183 ASN A CA 1
ATOM 1467 C C . ASN A 1 183 ? 12.485 4.396 -11.319 1.00 85.38 183 ASN A C 1
ATOM 1469 O O . ASN A 1 183 ? 12.820 3.220 -11.487 1.00 85.38 183 ASN A O 1
ATOM 1473 N N . ASP A 1 184 ? 11.731 4.772 -10.287 1.00 91.94 184 ASP A N 1
ATOM 1474 C CA . ASP A 1 184 ? 11.264 3.835 -9.269 1.00 91.94 184 ASP A CA 1
ATOM 1475 C C . ASP A 1 184 ? 9.927 3.193 -9.678 1.00 91.94 184 ASP A C 1
ATOM 1477 O O . ASP A 1 184 ? 9.124 3.745 -10.442 1.00 91.94 184 ASP A O 1
ATOM 1481 N N . PHE A 1 185 ? 9.669 2.017 -9.113 1.00 93.88 185 PHE A N 1
ATOM 1482 C CA . PHE A 1 185 ? 8.397 1.315 -9.211 1.00 93.88 185 PHE A CA 1
ATOM 1483 C C . PHE A 1 185 ? 7.719 1.232 -7.845 1.00 93.88 185 PHE A C 1
ATOM 1485 O O . PHE A 1 185 ? 8.368 1.144 -6.805 1.00 93.88 185 PHE A O 1
ATOM 1492 N N . PHE A 1 186 ? 6.391 1.226 -7.851 1.00 96.25 186 PHE A N 1
ATOM 1493 C CA . PHE A 1 186 ? 5.563 1.241 -6.655 1.00 96.25 186 PHE A CA 1
ATOM 1494 C C . PHE A 1 186 ? 4.618 0.046 -6.675 1.00 96.25 186 PHE A C 1
ATOM 1496 O O . PHE A 1 186 ? 3.699 -0.022 -7.495 1.00 96.25 186 PHE A O 1
ATOM 1503 N N . SER A 1 187 ? 4.816 -0.891 -5.749 1.00 97.38 187 SER A N 1
ATOM 1504 C CA . SER A 1 187 ? 3.879 -1.995 -5.523 1.00 97.38 187 SER A CA 1
ATOM 1505 C C . SER A 1 187 ? 2.868 -1.589 -4.462 1.00 97.38 187 SER A C 1
ATOM 1507 O O . SER A 1 187 ? 3.245 -1.450 -3.301 1.00 97.38 187 SER A O 1
ATOM 1509 N N . LEU A 1 188 ? 1.604 -1.403 -4.850 1.00 98.25 188 LEU A N 1
ATOM 1510 C CA . LEU A 1 188 ? 0.542 -0.916 -3.969 1.00 98.25 188 LEU A CA 1
ATOM 1511 C C . LEU A 1 188 ? -0.310 -2.065 -3.422 1.00 98.25 188 LEU A C 1
ATOM 1513 O O . LEU A 1 188 ? -0.671 -3.000 -4.139 1.00 98.25 188 LEU A O 1
ATOM 1517 N N . VAL A 1 189 ? -0.711 -1.931 -2.163 1.00 98.44 189 VAL A N 1
ATOM 1518 C CA . VAL A 1 189 ? -1.766 -2.724 -1.531 1.00 98.44 189 VAL A CA 1
ATOM 1519 C C . VAL A 1 189 ? -2.854 -1.809 -0.986 1.00 98.44 189 VAL A C 1
ATOM 1521 O O . VAL A 1 189 ? -2.563 -0.715 -0.503 1.00 98.44 189 VAL A O 1
ATOM 1524 N N . ARG A 1 190 ? -4.108 -2.251 -1.072 1.00 97.81 190 ARG A N 1
ATOM 1525 C CA . ARG A 1 190 ? -5.286 -1.498 -0.628 1.00 97.81 190 ARG A CA 1
ATOM 1526 C C . ARG A 1 190 ? -5.655 -1.844 0.812 1.00 97.81 190 ARG A C 1
ATOM 1528 O O . ARG A 1 190 ? -5.655 -3.013 1.198 1.00 97.81 190 ARG A O 1
ATOM 1535 N N . ILE A 1 191 ? -6.009 -0.829 1.592 1.00 97.75 191 ILE A N 1
ATOM 1536 C CA . ILE A 1 191 ? -6.507 -0.949 2.966 1.00 97.75 191 ILE A CA 1
ATOM 1537 C C . ILE A 1 191 ? -7.737 -0.057 3.098 1.00 97.75 191 ILE A C 1
ATOM 1539 O O . ILE A 1 191 ? -7.717 1.099 2.682 1.00 97.75 191 ILE A O 1
ATOM 1543 N N . LYS A 1 192 ? -8.815 -0.590 3.676 1.00 96.06 192 LYS A N 1
ATOM 1544 C CA . LYS A 1 192 ? -10.012 0.203 3.963 1.00 96.06 192 LYS A CA 1
ATOM 1545 C C . LYS A 1 192 ? -9.698 1.218 5.068 1.00 96.06 192 LYS A C 1
ATOM 1547 O O . LYS A 1 192 ? -9.080 0.875 6.075 1.00 96.06 192 LYS A O 1
ATOM 1552 N N . THR A 1 193 ? -10.086 2.471 4.872 1.00 93.88 193 THR A N 1
ATOM 1553 C CA . THR A 1 193 ? -9.984 3.495 5.916 1.00 93.88 193 THR A CA 1
ATOM 1554 C C . THR A 1 193 ? -11.134 3.359 6.903 1.00 93.88 193 THR A C 1
ATOM 1556 O O . THR A 1 193 ? -12.231 2.957 6.529 1.00 93.88 193 THR A O 1
ATOM 1559 N N . GLU A 1 194 ? -10.900 3.734 8.155 1.00 92.25 194 GLU A N 1
ATOM 1560 C CA . GLU A 1 194 ? -11.903 3.681 9.217 1.00 92.25 194 GLU A CA 1
ATOM 1561 C C . GLU A 1 194 ? -11.913 5.001 9.991 1.00 92.25 194 GLU A C 1
ATOM 1563 O O . GLU A 1 194 ? -10.894 5.684 10.093 1.00 92.25 194 GLU A O 1
ATOM 1568 N N . LEU A 1 195 ? -13.059 5.343 10.586 1.00 91.25 195 LEU A N 1
ATOM 1569 C CA . LEU A 1 195 ? -13.180 6.529 11.447 1.00 91.25 195 LEU A CA 1
ATOM 1570 C C . LEU A 1 195 ? -12.449 6.359 12.786 1.00 91.25 195 LEU A C 1
ATOM 1572 O O . LEU A 1 195 ? -12.078 7.340 13.428 1.00 91.25 195 LEU A O 1
ATOM 1576 N N . ARG A 1 196 ? -12.272 5.112 13.239 1.00 93.44 196 ARG A N 1
ATOM 1577 C CA . ARG A 1 196 ? -11.571 4.799 14.487 1.00 93.44 196 ARG A CA 1
ATOM 1578 C C . ARG A 1 196 ? -10.111 4.505 14.185 1.00 93.44 196 ARG A C 1
ATOM 1580 O O . ARG A 1 196 ? -9.804 3.562 13.462 1.00 93.44 196 ARG A O 1
ATOM 1587 N N . PHE A 1 197 ? -9.231 5.286 14.797 1.00 93.81 197 PHE A N 1
ATOM 1588 C CA . PHE A 1 197 ? -7.790 5.148 14.663 1.00 93.81 197 PHE A CA 1
ATOM 1589 C C . PHE A 1 197 ? -7.123 5.321 16.032 1.00 93.81 197 PHE A C 1
ATOM 1591 O O . PHE A 1 197 ? -7.054 6.431 16.558 1.00 93.81 197 PHE A O 1
ATOM 1598 N N . TYR A 1 198 ? -6.659 4.218 16.626 1.00 93.75 198 TYR A N 1
ATOM 1599 C CA . TYR A 1 198 ? -6.056 4.166 17.966 1.00 93.75 198 TYR A CA 1
ATOM 1600 C C . TYR A 1 198 ? -4.657 3.540 17.903 1.00 93.75 198 TYR A C 1
ATOM 1602 O O . TYR A 1 198 ? -4.467 2.389 18.300 1.00 93.75 198 TYR A O 1
ATOM 1610 N N . PRO A 1 199 ? -3.668 4.253 17.346 1.00 89.12 199 PRO A N 1
ATOM 1611 C CA . PRO A 1 199 ? -2.329 3.715 17.203 1.00 89.12 199 PRO A CA 1
ATOM 1612 C C . PRO A 1 199 ? -1.596 3.680 18.547 1.00 89.12 199 PRO A C 1
ATOM 1614 O O . PRO A 1 199 ? -1.910 4.433 19.474 1.00 89.12 199 PRO A O 1
ATOM 1617 N N . LEU A 1 200 ? -0.559 2.843 18.625 1.00 88.88 200 LEU A N 1
ATOM 1618 C CA . LEU A 1 200 ? 0.321 2.797 19.789 1.00 88.88 200 LEU A CA 1
ATOM 1619 C C . LEU A 1 200 ? 0.929 4.187 20.032 1.00 88.88 200 LEU A C 1
ATOM 1621 O O . LEU A 1 200 ? 1.552 4.764 19.137 1.00 88.88 200 LEU A O 1
ATOM 1625 N N . LYS A 1 201 ? 0.765 4.736 21.236 1.00 82.06 201 LYS A N 1
ATOM 1626 C CA . LYS A 1 201 ? 1.419 5.997 21.603 1.00 82.06 201 LYS A CA 1
ATOM 1627 C C . LYS A 1 201 ? 2.932 5.769 21.642 1.00 82.06 201 LYS A C 1
ATOM 1629 O O . LYS A 1 201 ? 3.385 4.775 22.200 1.00 82.06 201 LYS A O 1
ATOM 1634 N N . LYS A 1 202 ? 3.703 6.664 21.020 1.00 63.62 202 LYS A N 1
ATOM 1635 C CA . LYS A 1 202 ? 5.146 6.725 21.275 1.00 63.62 202 LYS A CA 1
ATOM 1636 C C . LYS A 1 202 ? 5.320 7.331 22.666 1.00 63.62 202 LYS A C 1
ATOM 1638 O O . LYS A 1 202 ? 4.867 8.457 22.868 1.00 63.62 202 LYS A O 1
ATOM 1643 N N . GLU A 1 203 ? 5.878 6.558 23.588 1.00 45.28 203 GLU A N 1
ATOM 1644 C CA . GLU A 1 203 ? 6.445 7.073 24.842 1.00 45.28 203 GLU A CA 1
ATOM 1645 C C . GLU A 1 203 ? 7.767 7.796 24.568 1.00 45.28 203 GLU A C 1
ATOM 1647 O O . GLU A 1 203 ? 8.486 7.372 23.627 1.00 45.28 203 GLU A O 1
#